Protein AF-A0A9D8HQB8-F1 (afdb_monomer)

Structure (mmCIF, N/CA/C/O backbone):
data_AF-A0A9D8HQB8-F1
#
_entry.id   AF-A0A9D8HQB8-F1
#
loop_
_atom_site.group_PDB
_atom_site.id
_atom_site.type_symbol
_atom_site.label_atom_id
_atom_site.label_alt_id
_atom_site.label_comp_id
_atom_site.label_asym_id
_atom_site.label_entity_id
_atom_site.label_seq_id
_atom_site.pdbx_PDB_ins_code
_atom_site.Cartn_x
_atom_site.Cartn_y
_atom_site.Cartn_z
_atom_site.occupancy
_atom_site.B_iso_or_equiv
_atom_site.auth_seq_id
_atom_site.auth_comp_id
_atom_site.auth_asym_id
_atom_site.auth_atom_id
_atom_site.pdbx_PDB_model_num
ATOM 1 N N . MET A 1 1 ? -3.249 20.826 -3.221 1.00 64.44 1 MET A N 1
ATOM 2 C CA . MET A 1 1 ? -4.492 20.523 -3.946 1.00 64.44 1 MET A CA 1
ATOM 3 C C . MET A 1 1 ? -5.521 20.264 -2.875 1.00 64.44 1 MET A C 1
ATOM 5 O O . MET A 1 1 ? -5.306 19.362 -2.072 1.00 64.44 1 MET A O 1
ATOM 9 N N . ASP A 1 2 ? -6.532 21.117 -2.791 1.00 84.44 2 ASP A N 1
ATOM 10 C CA . ASP A 1 2 ? -7.655 20.879 -1.892 1.00 84.44 2 ASP A CA 1
ATOM 11 C C . ASP A 1 2 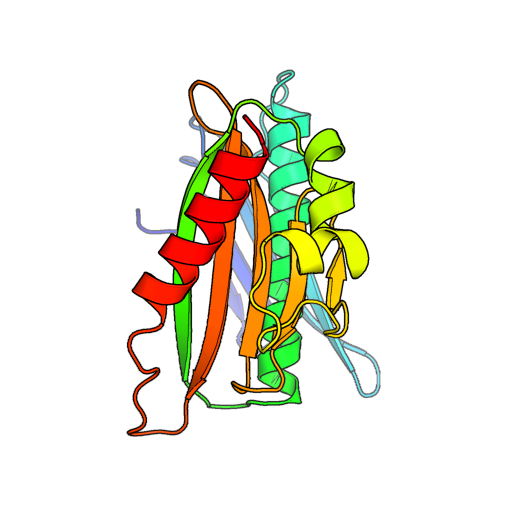? -8.530 19.819 -2.557 1.00 84.44 2 ASP A C 1
ATOM 13 O O . ASP A 1 2 ? -8.930 19.990 -3.703 1.00 84.44 2 ASP A O 1
ATOM 17 N N . ILE A 1 3 ? -8.750 18.693 -1.882 1.00 89.25 3 ILE A N 1
ATOM 18 C CA . ILE A 1 3 ? -9.558 17.583 -2.398 1.00 89.25 3 ILE A CA 1
ATOM 19 C C . ILE A 1 3 ? -10.994 17.815 -1.907 1.00 89.25 3 ILE A C 1
ATOM 21 O O . ILE A 1 3 ? -11.223 17.692 -0.698 1.00 89.25 3 ILE A O 1
ATOM 25 N N . PRO A 1 4 ? -11.963 18.174 -2.773 1.00 95.06 4 PRO A N 1
ATOM 26 C CA . PRO A 1 4 ? -13.313 18.494 -2.329 1.00 95.06 4 PRO A CA 1
ATOM 27 C C . PRO A 1 4 ? -14.012 17.259 -1.758 1.00 95.06 4 PRO A C 1
ATOM 29 O O . PRO A 1 4 ? -14.081 16.209 -2.399 1.00 95.06 4 PRO A O 1
ATOM 32 N N . VAL A 1 5 ? -14.557 17.395 -0.550 1.00 97.00 5 VAL A N 1
ATOM 33 C CA . VAL A 1 5 ? -15.455 16.400 0.046 1.00 97.00 5 VAL A CA 1
ATOM 34 C C . VAL A 1 5 ? -16.867 16.716 -0.426 1.00 97.00 5 VAL A C 1
ATOM 36 O O . VAL A 1 5 ? -17.402 17.774 -0.097 1.00 97.00 5 VAL A O 1
ATOM 39 N N . VAL A 1 6 ? -17.460 15.811 -1.202 1.00 97.62 6 VAL A N 1
ATOM 40 C CA . VAL A 1 6 ? -18.816 15.983 -1.751 1.00 97.62 6 VAL A CA 1
ATOM 41 C C . VAL A 1 6 ? -19.877 15.297 -0.896 1.00 97.62 6 VAL A C 1
ATOM 43 O O . VAL A 1 6 ? -21.029 15.722 -0.892 1.00 97.62 6 VAL A O 1
ATOM 46 N N . GLU A 1 7 ? -19.486 14.282 -0.122 1.00 97.81 7 GLU A N 1
ATOM 47 C CA . GLU A 1 7 ? -20.357 13.593 0.827 1.00 97.81 7 GLU A CA 1
ATOM 48 C C . GLU A 1 7 ? -19.549 13.103 2.034 1.00 97.81 7 GLU A C 1
ATOM 50 O O . GLU A 1 7 ? -18.438 12.589 1.892 1.00 97.81 7 GLU A O 1
ATOM 55 N N . SER A 1 8 ? -20.101 13.265 3.237 1.00 97.94 8 SER A N 1
ATOM 56 C CA . SER A 1 8 ? -19.497 12.760 4.469 1.00 97.94 8 SER A CA 1
ATOM 57 C C . SER A 1 8 ? -20.574 12.458 5.505 1.00 97.94 8 SER A C 1
ATOM 59 O O . SER A 1 8 ? -21.230 13.365 6.021 1.00 97.94 8 SER A O 1
ATOM 61 N N . GLU A 1 9 ? -20.731 11.177 5.826 1.00 98.06 9 GLU A N 1
ATOM 62 C CA . GLU A 1 9 ? -21.533 10.691 6.943 1.00 98.06 9 GLU A CA 1
ATOM 63 C C . GLU A 1 9 ? -20.629 9.861 7.876 1.00 98.06 9 GLU A C 1
ATOM 65 O O . GLU A 1 9 ? -20.201 8.758 7.508 1.00 98.06 9 GLU A O 1
ATOM 70 N N . PRO A 1 10 ? -20.311 10.360 9.088 1.00 96.50 10 PRO A N 1
ATOM 71 C CA . PRO A 1 10 ? -19.416 9.676 10.015 1.00 96.50 10 PRO A CA 1
ATOM 72 C C . PRO A 1 10 ? -19.815 8.220 10.281 1.00 96.50 10 PRO A C 1
ATOM 74 O O . PRO A 1 10 ? -20.954 7.921 10.634 1.00 96.50 10 PRO A O 1
ATOM 77 N N . GLY A 1 11 ? -18.850 7.311 10.134 1.00 94.56 11 GLY A N 1
ATOM 78 C CA . GLY A 1 11 ? -19.050 5.875 10.348 1.00 94.56 11 GLY A CA 1
ATOM 79 C C . GLY A 1 11 ? -19.803 5.147 9.231 1.00 94.56 11 GLY A C 1
ATOM 80 O O . GLY A 1 11 ? -20.069 3.960 9.396 1.00 94.56 11 GLY A O 1
ATOM 81 N N . LYS A 1 12 ? -20.134 5.823 8.121 1.00 97.62 12 LYS A N 1
ATOM 82 C CA . LYS A 1 12 ? -20.887 5.239 7.002 1.00 97.62 12 LYS A CA 1
ATOM 83 C C . LYS A 1 12 ? -20.310 5.559 5.633 1.00 97.62 12 LYS A C 1
ATOM 85 O O . LYS A 1 12 ? -20.072 4.637 4.862 1.00 97.62 12 LYS A O 1
ATOM 90 N N . THR A 1 13 ? -20.088 6.828 5.304 1.00 98.25 13 THR A N 1
ATOM 91 C CA . THR A 1 13 ? -19.733 7.220 3.934 1.00 98.25 13 THR A CA 1
ATOM 92 C C . THR A 1 13 ? -18.774 8.400 3.919 1.00 98.25 13 THR A C 1
ATOM 94 O O . THR A 1 13 ? -18.901 9.332 4.708 1.00 98.25 13 THR A O 1
ATOM 97 N N . PHE A 1 14 ? -17.803 8.360 3.012 1.00 98.06 14 PHE A N 1
ATOM 98 C CA . PHE A 1 14 ? -16.905 9.470 2.721 1.00 98.06 14 PHE A CA 1
ATOM 99 C C . PHE A 1 14 ? -16.605 9.483 1.225 1.00 98.06 14 PHE A C 1
ATOM 101 O O . PHE A 1 14 ? -16.088 8.498 0.698 1.00 98.06 14 PHE A O 1
ATOM 108 N N . VAL A 1 15 ? -16.935 10.576 0.541 1.00 98.25 15 VAL A N 1
ATOM 109 C CA . VAL A 1 15 ? -16.740 10.713 -0.905 1.00 98.25 15 VAL A CA 1
ATOM 110 C C . VAL A 1 15 ? -16.005 12.005 -1.214 1.00 98.25 15 VAL A C 1
ATOM 112 O O . VAL A 1 15 ? -16.411 13.092 -0.790 1.00 98.25 15 VAL A O 1
ATOM 115 N N . THR A 1 16 ? -14.950 11.883 -2.010 1.00 97.38 16 THR A N 1
ATOM 116 C CA . THR A 1 16 ? -14.291 13.009 -2.665 1.00 97.38 16 THR A CA 1
ATOM 117 C C . THR A 1 16 ? -14.485 12.921 -4.168 1.00 97.38 16 THR A C 1
ATOM 119 O O . THR A 1 16 ? -14.504 11.828 -4.736 1.00 97.38 16 THR A O 1
ATOM 122 N N . ALA A 1 17 ? -14.661 14.069 -4.815 1.00 96.81 17 ALA A N 1
ATOM 123 C CA . ALA A 1 17 ? -14.810 14.148 -6.262 1.00 96.81 17 ALA A CA 1
ATOM 124 C C . ALA A 1 17 ? -14.424 15.539 -6.773 1.00 96.81 17 ALA A C 1
ATOM 126 O O . ALA A 1 17 ? -14.492 16.522 -6.032 1.00 96.81 17 ALA A O 1
ATOM 127 N N . GLY A 1 18 ? -14.048 15.619 -8.045 1.00 95.06 18 GLY A N 1
ATOM 128 C CA . GLY A 1 18 ? -13.707 16.874 -8.709 1.00 95.06 18 GLY A CA 1
ATOM 129 C C . GLY A 1 18 ? -13.478 16.689 -10.205 1.00 95.06 18 GLY A C 1
ATOM 130 O O . GLY A 1 18 ? -13.337 15.562 -10.679 1.00 95.06 18 GLY A O 1
ATOM 131 N N . ASP A 1 19 ? -13.433 17.804 -10.932 1.00 94.31 19 ASP A N 1
ATOM 132 C CA . ASP A 1 19 ? -13.214 17.838 -12.387 1.00 94.31 19 ASP A CA 1
ATOM 133 C C . ASP A 1 19 ? -11.724 17.970 -12.767 1.00 94.31 19 ASP A C 1
ATOM 135 O O . ASP A 1 19 ? -11.372 17.945 -13.942 1.00 94.31 19 ASP A O 1
ATOM 139 N N . ASP A 1 20 ? -10.839 18.118 -11.779 1.00 89.88 20 ASP A N 1
ATOM 140 C CA . ASP A 1 20 ? -9.410 18.420 -11.918 1.00 89.88 20 ASP A CA 1
ATOM 141 C C . ASP A 1 20 ? -8.502 17.257 -11.480 1.00 89.88 20 ASP A C 1
ATOM 143 O O . ASP A 1 20 ? -7.424 17.457 -10.913 1.00 89.88 20 ASP A O 1
ATOM 147 N N . GLY A 1 21 ? -8.935 16.022 -11.733 1.00 85.00 21 GLY A N 1
ATOM 148 C CA . GLY A 1 21 ? -8.152 14.829 -11.427 1.00 85.00 21 GLY A CA 1
ATOM 149 C C . GLY A 1 21 ? -6.897 14.681 -12.298 1.00 85.00 21 GLY A C 1
ATOM 150 O O . GLY A 1 21 ? -6.577 15.541 -13.128 1.00 85.00 21 GLY A O 1
ATOM 151 N N . PRO A 1 22 ? -6.149 13.576 -12.121 1.00 78.94 22 PRO A N 1
ATOM 152 C CA . PRO A 1 22 ? -4.980 13.272 -12.941 1.00 78.94 22 PRO A CA 1
ATOM 153 C C . PRO A 1 22 ? -5.292 13.399 -14.438 1.00 78.94 22 PRO A C 1
ATOM 155 O O . PRO A 1 22 ? -6.345 12.965 -14.900 1.00 78.94 22 PRO A O 1
ATOM 158 N N . ASP A 1 23 ? -4.387 14.039 -15.180 1.00 82.94 23 ASP A N 1
ATOM 159 C CA . ASP A 1 23 ? -4.536 14.325 -16.614 1.00 82.94 23 ASP A CA 1
ATOM 160 C C . ASP A 1 23 ? -5.774 15.175 -16.989 1.00 82.94 23 ASP A C 1
ATOM 162 O O . ASP A 1 23 ? -6.177 15.215 -18.151 1.00 82.94 23 ASP A O 1
ATOM 166 N N . GLY A 1 24 ? -6.359 15.896 -16.022 1.00 86.75 24 GLY A N 1
ATOM 167 C CA . GLY A 1 24 ? -7.536 16.749 -16.225 1.00 86.75 24 GLY A CA 1
ATOM 168 C C . GLY A 1 24 ? -8.852 15.975 -16.330 1.00 86.75 24 GLY A C 1
ATOM 169 O O . GLY A 1 24 ? -9.830 16.504 -16.855 1.00 86.75 24 GLY A O 1
ATOM 170 N N . MET A 1 25 ? -8.872 14.718 -15.879 1.00 88.94 25 MET A N 1
ATOM 171 C CA . MET A 1 25 ? -10.065 13.875 -15.886 1.00 88.94 25 MET A CA 1
ATOM 172 C C . MET A 1 25 ? -10.886 14.066 -14.605 1.00 88.94 25 MET A C 1
ATOM 174 O O . MET A 1 25 ? -10.305 14.147 -13.520 1.00 88.94 25 MET A O 1
ATOM 178 N N . PRO A 1 26 ? -12.228 14.039 -14.678 1.00 92.50 26 PRO A N 1
ATOM 179 C CA . PRO A 1 26 ? -13.049 13.962 -13.481 1.00 92.50 26 PRO A CA 1
ATOM 180 C C . PRO A 1 26 ? -12.732 12.704 -12.670 1.00 92.50 26 PRO A C 1
ATOM 182 O O . PRO A 1 26 ? -12.579 11.613 -13.228 1.00 92.50 26 PRO A O 1
ATOM 185 N N . TYR A 1 27 ? -12.667 12.840 -11.350 1.00 94.56 27 TYR A N 1
ATOM 186 C CA . TYR A 1 27 ? -12.387 11.739 -10.432 1.00 94.56 27 TYR A CA 1
ATOM 187 C C . TYR A 1 27 ? -13.454 11.629 -9.345 1.00 94.56 27 TYR A C 1
ATOM 189 O O . TYR A 1 27 ? -14.127 12.599 -8.996 1.00 94.56 27 TYR A O 1
ATOM 197 N N . LEU A 1 28 ? -13.575 10.424 -8.792 1.00 96.50 28 LEU A N 1
ATOM 198 C CA . LEU A 1 28 ? -14.376 10.120 -7.617 1.00 96.50 28 LEU A CA 1
ATOM 199 C C . LEU A 1 28 ? -13.668 9.031 -6.812 1.00 96.50 28 LEU A C 1
ATOM 201 O O . LEU A 1 28 ? -13.311 7.983 -7.349 1.00 96.50 28 LEU A O 1
ATOM 205 N N . MET A 1 29 ? -13.510 9.263 -5.514 1.00 97.19 29 MET A N 1
ATOM 206 C CA . MET A 1 29 ? -13.108 8.251 -4.544 1.00 97.19 29 MET A CA 1
ATOM 207 C C . MET A 1 29 ? -14.190 8.167 -3.473 1.00 97.19 29 MET A C 1
ATOM 209 O O . MET A 1 29 ? -14.435 9.127 -2.749 1.00 97.19 29 MET A O 1
ATOM 213 N N . GLY A 1 30 ? -14.839 7.012 -3.377 1.00 97.94 30 GLY A N 1
ATOM 214 C CA . GLY A 1 30 ? -15.898 6.749 -2.412 1.00 97.94 30 GLY A CA 1
ATOM 215 C C . GLY A 1 30 ? -15.497 5.645 -1.448 1.00 97.94 30 GLY A C 1
ATOM 216 O O . GLY A 1 30 ? -15.019 4.592 -1.861 1.00 97.94 30 GLY A O 1
ATOM 217 N N . ILE A 1 31 ? -15.726 5.871 -0.163 1.00 98.06 31 ILE A N 1
ATOM 218 C CA . ILE A 1 31 ? -15.603 4.882 0.899 1.00 98.06 31 ILE A CA 1
ATOM 219 C C . ILE A 1 31 ? -16.988 4.688 1.500 1.00 98.06 31 ILE A C 1
ATOM 221 O O . ILE A 1 31 ? -17.632 5.656 1.900 1.00 98.06 31 ILE A O 1
ATOM 225 N N . THR A 1 32 ? -17.425 3.438 1.603 1.00 98.25 32 THR A N 1
ATOM 226 C CA . THR A 1 32 ? -18.603 3.055 2.389 1.00 98.25 32 THR A CA 1
ATOM 227 C C . THR A 1 32 ? -18.194 2.076 3.477 1.00 98.25 32 THR A C 1
ATOM 229 O O . THR A 1 32 ? -17.299 1.256 3.273 1.00 98.25 32 THR A O 1
ATOM 232 N N . ILE A 1 33 ? -18.811 2.198 4.645 1.00 98.00 33 ILE A N 1
ATOM 233 C CA . ILE A 1 33 ? -18.551 1.395 5.833 1.00 98.00 33 ILE A CA 1
ATOM 234 C C . ILE A 1 33 ? -19.892 0.854 6.309 1.00 98.00 33 ILE A C 1
ATOM 236 O O . ILE A 1 33 ? -20.824 1.614 6.572 1.00 98.00 33 ILE A O 1
ATOM 240 N N . GLU A 1 34 ? -19.983 -0.461 6.434 1.00 97.94 34 GLU A N 1
ATOM 241 C CA . GLU A 1 34 ? -21.177 -1.147 6.911 1.00 97.94 34 GLU A CA 1
ATOM 242 C C . GLU A 1 34 ? -20.823 -2.194 7.968 1.00 97.94 34 GLU A C 1
ATOM 244 O O . GLU A 1 34 ? -19.682 -2.655 8.079 1.00 97.94 34 GLU A O 1
ATOM 249 N N . LYS A 1 35 ? -21.817 -2.550 8.782 1.00 97.62 35 LYS A N 1
ATOM 250 C CA . LYS A 1 35 ? -21.732 -3.697 9.684 1.00 97.62 35 LYS A CA 1
ATOM 251 C C . LYS A 1 35 ? -22.308 -4.909 8.973 1.00 97.62 35 LYS A C 1
ATOM 253 O O . LYS A 1 35 ? -23.447 -4.852 8.519 1.00 97.62 35 LYS A O 1
ATOM 258 N N . ASP A 1 36 ? -21.540 -5.989 8.934 1.00 96.75 36 ASP A N 1
ATOM 259 C CA . ASP A 1 36 ? -21.993 -7.289 8.444 1.00 96.75 36 ASP A CA 1
ATOM 260 C C . ASP A 1 36 ? -21.741 -8.328 9.540 1.00 96.75 36 ASP A C 1
ATOM 262 O O . ASP A 1 36 ? -20.613 -8.749 9.795 1.00 96.75 36 ASP A O 1
ATOM 266 N N . GLY A 1 37 ? -22.793 -8.649 10.295 1.00 95.06 37 GLY A N 1
ATOM 267 C CA . GLY A 1 37 ? -22.684 -9.481 11.491 1.00 95.06 37 GLY A CA 1
ATOM 268 C C . GLY A 1 37 ? -21.741 -8.883 12.545 1.00 95.06 37 GLY A C 1
ATOM 269 O O . GLY A 1 37 ? -21.999 -7.805 13.085 1.00 95.06 37 GLY A O 1
ATOM 270 N N . GLY A 1 38 ? -20.678 -9.623 12.872 1.00 95.25 38 GLY A N 1
ATOM 271 C CA . GLY A 1 38 ? -19.630 -9.192 13.806 1.00 95.25 38 GLY A CA 1
ATOM 272 C C . GLY A 1 38 ? -18.539 -8.328 13.167 1.00 95.25 38 GLY A C 1
ATOM 273 O O . GLY A 1 38 ? -17.753 -7.716 13.891 1.00 95.25 38 GLY A O 1
ATOM 274 N N . ASP A 1 39 ? -18.517 -8.242 11.837 1.00 95.31 39 ASP A N 1
ATOM 275 C CA . ASP A 1 39 ? -17.443 -7.619 11.078 1.00 95.31 39 ASP A CA 1
ATOM 276 C C . ASP A 1 39 ? -17.795 -6.190 10.646 1.00 95.31 39 ASP A C 1
ATOM 278 O O . ASP A 1 39 ? -18.949 -5.744 10.642 1.00 95.31 39 ASP A O 1
ATOM 282 N N . THR A 1 40 ? -16.755 -5.432 10.298 1.00 96.19 40 THR A N 1
ATOM 283 C CA . THR A 1 40 ? -16.891 -4.122 9.653 1.00 96.19 40 THR A CA 1
ATOM 284 C C . THR A 1 40 ? -16.389 -4.246 8.228 1.00 96.19 40 THR A C 1
ATOM 286 O O . THR A 1 40 ? -15.214 -4.532 8.011 1.00 96.19 40 THR A O 1
ATOM 289 N N . VAL A 1 41 ? -17.273 -4.020 7.262 1.00 96.44 41 VAL A N 1
ATOM 290 C CA . VAL A 1 41 ? -16.938 -4.083 5.842 1.00 96.44 41 VAL A CA 1
ATOM 291 C C . VAL A 1 41 ? -16.721 -2.665 5.347 1.00 96.44 41 VAL A C 1
ATOM 293 O O . VAL A 1 41 ? -17.604 -1.818 5.453 1.00 96.44 41 VAL A O 1
ATOM 296 N N . MET A 1 42 ? -15.539 -2.408 4.795 1.00 96.56 42 MET A N 1
ATOM 297 C CA . MET A 1 42 ? -15.229 -1.160 4.110 1.00 96.56 42 MET A CA 1
ATOM 298 C C . MET A 1 42 ? -15.112 -1.427 2.613 1.00 96.56 42 MET A C 1
ATOM 300 O O . MET A 1 42 ? -14.309 -2.258 2.188 1.00 96.56 42 MET A O 1
ATOM 304 N N . ARG A 1 43 ? -15.898 -0.717 1.806 1.00 97.06 43 ARG A N 1
ATOM 305 C CA . ARG A 1 43 ? -15.844 -0.798 0.343 1.00 97.06 43 ARG A CA 1
ATOM 306 C C . ARG A 1 43 ? -15.292 0.500 -0.202 1.00 97.06 43 ARG A C 1
ATOM 308 O O . ARG A 1 43 ? -15.748 1.577 0.180 1.00 97.06 43 ARG A O 1
ATOM 315 N N . LEU A 1 44 ? -14.336 0.376 -1.111 1.00 97.44 44 LEU A N 1
ATOM 316 C CA . LEU A 1 44 ? -13.716 1.502 -1.782 1.00 97.44 44 LEU A CA 1
ATOM 317 C C . LEU A 1 44 ? -14.053 1.471 -3.269 1.00 97.44 44 LEU A C 1
ATOM 319 O O . LEU A 1 44 ? -13.895 0.448 -3.932 1.00 97.44 44 LEU A O 1
ATOM 323 N N . VAL A 1 45 ? -14.488 2.613 -3.782 1.00 97.06 45 VAL A N 1
ATOM 324 C CA . VAL A 1 45 ? -14.676 2.889 -5.203 1.00 97.06 45 VAL A CA 1
ATOM 325 C C . VAL A 1 45 ? -13.676 3.967 -5.588 1.00 97.06 45 VAL A C 1
ATOM 327 O O . VAL A 1 45 ? -13.552 4.968 -4.889 1.00 97.06 45 VAL A O 1
ATOM 330 N N . ASN A 1 46 ? -12.968 3.768 -6.695 1.00 95.56 46 ASN A N 1
ATOM 331 C CA . ASN A 1 46 ? -12.091 4.779 -7.272 1.00 95.56 46 ASN A CA 1
ATOM 332 C C . ASN A 1 46 ? -12.341 4.868 -8.780 1.0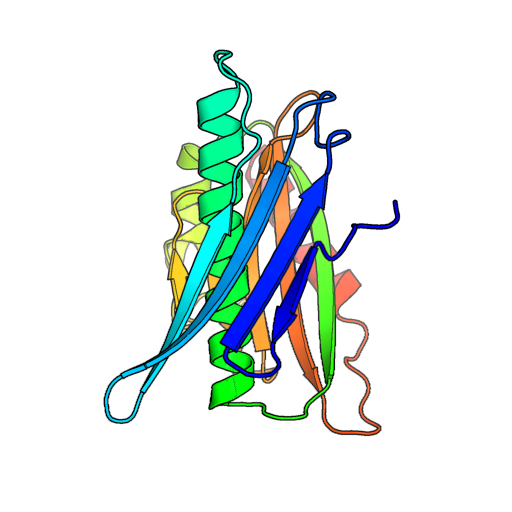0 95.56 46 ASN A C 1
ATOM 334 O O . ASN A 1 46 ? -12.430 3.833 -9.446 1.00 95.56 46 ASN A O 1
ATOM 338 N N . SER A 1 47 ? -12.461 6.080 -9.309 1.00 94.06 47 SER A N 1
ATOM 339 C CA . SER A 1 47 ? -12.680 6.364 -10.729 1.00 94.06 47 SER A CA 1
ATOM 340 C C . SER A 1 47 ? -11.673 7.396 -11.252 1.00 94.06 47 SER A C 1
ATOM 342 O O . SER A 1 47 ? -10.742 7.780 -10.550 1.00 94.06 47 SER A O 1
ATOM 344 N N . GLY A 1 48 ? -11.853 7.845 -12.499 1.00 90.81 48 GLY A N 1
ATOM 345 C CA . GLY A 1 48 ? -10.974 8.841 -13.122 1.00 90.81 48 GLY A CA 1
ATOM 346 C C . GLY A 1 48 ? -9.774 8.230 -13.841 1.00 90.81 48 GLY A C 1
ATOM 347 O O . GLY A 1 48 ? -8.707 8.830 -13.894 1.00 90.81 48 GLY A O 1
ATOM 348 N N . PHE A 1 49 ? -9.935 7.022 -14.387 1.00 90.69 49 PHE A N 1
ATOM 349 C CA . PHE A 1 49 ? -8.928 6.421 -15.258 1.00 90.69 49 PHE A CA 1
ATOM 350 C C . PHE A 1 49 ? -9.130 6.894 -16.704 1.00 90.69 49 PHE A C 1
ATOM 352 O O . PHE A 1 49 ? -10.278 6.943 -17.156 1.00 90.69 49 PHE A O 1
ATOM 359 N N . PRO A 1 50 ? -8.053 7.216 -17.444 1.00 87.81 50 PRO A N 1
ATOM 360 C CA . PRO A 1 50 ? -8.161 7.532 -18.864 1.00 87.81 50 PRO A CA 1
ATOM 361 C C . PRO A 1 50 ? -8.637 6.302 -19.652 1.00 87.81 50 PRO A C 1
ATOM 363 O O . PRO A 1 50 ? -8.477 5.173 -19.203 1.00 87.81 50 PRO A O 1
ATOM 366 N N . GLU A 1 51 ? -9.182 6.507 -20.851 1.00 88.56 51 GLU A N 1
ATOM 367 C CA . GLU A 1 51 ? -9.551 5.423 -21.786 1.00 88.56 51 GLU A CA 1
ATOM 368 C C . GLU A 1 51 ? -8.401 5.044 -22.743 1.00 88.56 51 GLU A C 1
ATOM 370 O O . GLU A 1 51 ? -8.593 4.339 -23.733 1.00 88.56 51 GLU A O 1
ATOM 375 N N . ASP A 1 52 ? -7.191 5.541 -22.479 1.00 88.94 52 ASP A N 1
ATOM 376 C CA . ASP A 1 52 ? -6.013 5.297 -23.308 1.00 88.94 52 ASP A CA 1
ATOM 377 C C . ASP A 1 52 ? -5.268 4.004 -22.895 1.00 88.94 52 ASP A C 1
ATOM 379 O O . ASP A 1 52 ? -5.558 3.413 -21.854 1.00 88.94 52 ASP A O 1
ATOM 383 N N . PRO A 1 53 ? -4.266 3.537 -23.665 1.00 85.50 53 PRO A N 1
ATOM 384 C CA . PRO A 1 53 ? -3.512 2.332 -23.310 1.00 85.50 53 PRO A CA 1
ATOM 385 C C . PRO A 1 53 ? -2.749 2.396 -21.972 1.00 85.50 53 PRO A C 1
ATOM 387 O O . PRO A 1 53 ? -2.275 1.367 -21.495 1.00 85.50 53 PRO A O 1
ATOM 390 N N . LYS A 1 54 ? -2.589 3.576 -21.354 1.00 81.56 54 LYS A N 1
ATOM 391 C CA . LYS A 1 54 ? -1.978 3.714 -20.021 1.00 81.56 54 LYS A CA 1
ATOM 392 C C . LYS A 1 54 ? -2.970 3.387 -18.905 1.00 81.56 54 LYS A C 1
ATOM 394 O O . LYS A 1 54 ? -2.528 3.158 -17.774 1.00 81.56 54 LYS A O 1
ATOM 399 N N . ARG A 1 55 ? -4.271 3.312 -19.217 1.00 87.94 55 ARG A N 1
ATOM 400 C CA . ARG A 1 55 ? -5.353 2.914 -18.306 1.00 87.94 55 ARG A CA 1
ATOM 401 C C . ARG A 1 55 ? -4.993 1.686 -17.487 1.00 87.94 55 ARG A C 1
ATOM 403 O O . ARG A 1 55 ? -5.097 1.730 -16.268 1.00 87.94 55 ARG A O 1
ATOM 410 N N . ASP A 1 56 ? -4.537 0.619 -18.136 1.00 89.00 56 ASP A N 1
ATOM 411 C CA . ASP A 1 56 ? -4.306 -0.670 -17.476 1.00 89.00 56 ASP A CA 1
ATOM 412 C C . ASP A 1 56 ? -3.191 -0.594 -16.429 1.00 89.00 56 ASP A C 1
ATOM 414 O O . ASP A 1 56 ? -3.304 -1.168 -15.342 1.00 89.00 56 ASP A O 1
ATOM 418 N N . ALA A 1 57 ? -2.126 0.155 -16.727 1.00 85.38 57 ALA A N 1
ATOM 419 C CA . ALA A 1 57 ? -1.024 0.372 -15.797 1.00 85.38 57 ALA A CA 1
ATOM 420 C C . ALA A 1 57 ? -1.463 1.230 -14.602 1.00 85.38 57 ALA A C 1
ATOM 422 O O . ALA A 1 57 ? -1.153 0.886 -13.459 1.00 85.38 57 ALA A O 1
ATOM 423 N N . GLY A 1 58 ? -2.215 2.308 -14.857 1.00 87.88 58 GLY A N 1
ATOM 424 C CA . GLY A 1 58 ? -2.783 3.161 -13.811 1.00 87.88 58 GLY A CA 1
ATOM 425 C C . GLY A 1 58 ? -3.753 2.392 -12.914 1.00 87.88 58 GLY A C 1
ATOM 426 O O . GLY A 1 58 ? -3.587 2.372 -11.698 1.00 87.88 58 GLY A O 1
ATOM 427 N N . PHE A 1 59 ? -4.701 1.673 -13.516 1.00 91.19 59 PHE A N 1
ATOM 428 C CA . PHE A 1 59 ? -5.678 0.840 -12.822 1.00 91.19 59 PHE A CA 1
ATOM 429 C C . PHE A 1 59 ? -5.008 -0.226 -11.953 1.00 91.19 59 PHE A C 1
ATOM 431 O O . PHE A 1 59 ? -5.304 -0.323 -10.764 1.00 91.19 59 PHE A O 1
ATOM 438 N N . SER A 1 60 ? -4.054 -0.979 -12.509 1.00 90.62 60 SER A N 1
ATOM 439 C CA . SER A 1 60 ? -3.336 -2.021 -11.763 1.00 90.62 60 SER A CA 1
ATOM 440 C C . SER A 1 60 ? -2.545 -1.438 -10.588 1.00 90.62 60 SER A C 1
ATOM 442 O O . SER A 1 60 ? -2.570 -1.994 -9.490 1.00 90.62 60 SER A O 1
ATOM 444 N N . GLY A 1 61 ? -1.887 -0.290 -10.789 1.00 90.19 61 GLY A N 1
ATOM 445 C CA . GLY A 1 61 ? -1.190 0.427 -9.721 1.00 90.19 61 GLY A CA 1
ATOM 446 C C . GLY A 1 61 ? -2.141 0.893 -8.617 1.00 90.19 61 GLY A C 1
ATOM 447 O O . GLY A 1 61 ? -1.848 0.726 -7.436 1.00 90.19 61 GLY A O 1
ATOM 448 N N . THR A 1 62 ? -3.313 1.408 -8.985 1.00 92.62 62 THR A N 1
ATOM 449 C CA . THR A 1 62 ? -4.345 1.830 -8.035 1.00 92.62 62 THR A CA 1
ATOM 450 C C . THR A 1 62 ? -4.934 0.663 -7.246 1.00 92.62 62 THR A C 1
ATOM 452 O O . THR A 1 62 ? -5.071 0.772 -6.029 1.00 92.62 62 THR A O 1
ATOM 455 N N . VAL A 1 63 ? -5.248 -0.460 -7.898 1.00 93.88 63 VAL A N 1
ATOM 456 C CA . VAL A 1 63 ? -5.728 -1.675 -7.217 1.00 93.88 63 VAL A CA 1
ATOM 457 C C . VAL A 1 63 ? -4.679 -2.181 -6.224 1.00 93.88 63 VAL A C 1
ATOM 459 O O . VAL A 1 63 ? -5.009 -2.455 -5.071 1.00 93.88 63 VAL A O 1
ATOM 462 N N . SER A 1 64 ? -3.411 -2.240 -6.643 1.00 93.44 64 SER A N 1
ATOM 463 C CA . SER A 1 64 ? -2.289 -2.634 -5.784 1.00 93.44 64 SER A CA 1
ATOM 464 C C . SER A 1 64 ? -2.144 -1.720 -4.565 1.00 93.44 64 SER A C 1
ATOM 466 O O . SER A 1 64 ? -2.135 -2.200 -3.429 1.00 93.44 64 SER A O 1
ATOM 468 N N . GLY A 1 65 ? -2.097 -0.404 -4.790 1.00 93.44 65 GLY A N 1
ATOM 469 C CA . GLY A 1 65 ? -1.939 0.582 -3.725 1.00 93.44 65 GLY A CA 1
ATOM 470 C C . GLY A 1 65 ? -3.083 0.545 -2.711 1.00 93.44 65 GLY A C 1
ATOM 471 O O . GLY A 1 65 ? -2.832 0.581 -1.504 1.00 93.44 65 GLY A O 1
ATOM 472 N N . TRP A 1 66 ? -4.331 0.400 -3.172 1.00 96.00 66 TRP A N 1
ATOM 473 C CA . TRP A 1 66 ? -5.482 0.297 -2.274 1.00 96.00 66 TRP A CA 1
ATOM 474 C C . TRP A 1 66 ? -5.491 -0.992 -1.464 1.00 96.00 66 TRP A C 1
ATOM 476 O O . TRP A 1 66 ? -5.760 -0.929 -0.266 1.00 96.00 66 TRP A O 1
ATOM 486 N N . ALA A 1 67 ? -5.148 -2.134 -2.066 1.00 95.62 67 ALA A N 1
ATOM 487 C CA . ALA A 1 67 ? -5.039 -3.388 -1.326 1.00 95.62 67 ALA A CA 1
ATOM 488 C C . ALA A 1 67 ? -4.062 -3.244 -0.144 1.00 95.62 67 ALA A C 1
ATOM 490 O O . ALA A 1 67 ? -4.410 -3.539 0.996 1.00 95.62 67 ALA A O 1
ATOM 491 N N . HIS A 1 68 ? -2.878 -2.672 -0.382 1.00 95.31 68 HIS A N 1
ATOM 492 C CA . HIS A 1 68 ? -1.873 -2.453 0.665 1.00 95.31 68 HIS A CA 1
ATOM 493 C C . HIS A 1 68 ? -2.299 -1.433 1.715 1.00 95.31 68 HIS A C 1
ATOM 495 O O . HIS A 1 68 ? -2.061 -1.645 2.908 1.00 95.31 68 HIS A O 1
ATOM 501 N N . ALA A 1 69 ? -2.916 -0.326 1.296 1.00 94.75 69 ALA A N 1
ATOM 502 C CA . ALA A 1 69 ? -3.401 0.701 2.210 1.00 94.75 69 ALA A CA 1
ATOM 503 C C . ALA A 1 69 ? -4.475 0.143 3.155 1.00 94.75 69 ALA A C 1
ATOM 505 O O . ALA A 1 69 ? -4.383 0.340 4.368 1.00 94.75 69 ALA A O 1
ATOM 506 N N . LEU A 1 70 ? -5.439 -0.609 2.614 1.00 95.88 70 LEU A N 1
ATOM 507 C CA . LEU A 1 70 ? -6.511 -1.234 3.386 1.00 95.88 70 LEU A CA 1
ATOM 508 C C . LEU A 1 70 ? -5.975 -2.333 4.309 1.00 95.88 70 LEU A C 1
ATOM 510 O O . LEU A 1 70 ? -6.335 -2.342 5.483 1.00 95.88 70 LEU A O 1
ATOM 514 N N . THR A 1 71 ? -5.053 -3.189 3.851 1.00 96.44 71 THR A N 1
ATOM 515 C CA . THR A 1 71 ? -4.419 -4.187 4.732 1.00 96.44 71 THR A CA 1
ATOM 516 C C . THR A 1 71 ? -3.607 -3.527 5.848 1.00 96.44 71 THR A C 1
ATOM 518 O O . THR A 1 71 ? -3.681 -3.950 6.997 1.00 96.44 71 THR A O 1
ATOM 521 N N . THR A 1 72 ? -2.861 -2.456 5.559 1.00 95.56 72 THR A N 1
ATOM 522 C CA . THR A 1 72 ? -2.102 -1.725 6.592 1.00 95.56 72 THR A CA 1
ATOM 523 C C . THR A 1 72 ? -3.037 -1.094 7.627 1.00 95.56 72 THR A C 1
ATOM 525 O O . THR A 1 72 ? -2.745 -1.103 8.822 1.00 95.56 72 THR A O 1
ATOM 528 N N . MET A 1 73 ? -4.174 -0.557 7.181 1.00 95.31 73 MET A N 1
ATOM 529 C CA . MET A 1 73 ? -5.201 -0.014 8.068 1.00 95.31 73 MET A CA 1
ATOM 530 C C . MET A 1 73 ? -5.870 -1.106 8.908 1.00 95.31 73 MET A C 1
ATOM 532 O O . MET A 1 73 ? -6.083 -0.888 10.096 1.00 95.31 73 MET A O 1
ATOM 536 N N . GLN A 1 74 ? -6.149 -2.277 8.332 1.00 95.56 74 GLN A N 1
ATOM 537 C CA . GLN A 1 74 ? -6.670 -3.427 9.070 1.00 95.56 74 GLN A CA 1
ATOM 538 C C . GLN A 1 74 ? -5.708 -3.844 10.191 1.00 95.56 74 GLN A C 1
ATOM 540 O O . GLN A 1 74 ? -6.126 -3.943 11.341 1.00 95.56 74 GLN A O 1
ATOM 545 N N . VAL A 1 75 ? -4.410 -3.984 9.892 1.00 95.25 75 VAL A N 1
ATOM 546 C CA . VAL A 1 75 ? -3.381 -4.292 10.905 1.00 95.25 75 VAL A CA 1
ATOM 547 C C . VAL A 1 75 ? -3.381 -3.250 12.022 1.00 95.25 75 VAL A C 1
ATOM 549 O O . VAL A 1 75 ? -3.356 -3.606 13.198 1.00 95.25 75 VAL A O 1
ATOM 552 N N . TRP A 1 76 ? -3.451 -1.963 11.676 1.00 95.38 76 TRP A N 1
ATOM 553 C CA . TRP A 1 76 ? -3.523 -0.898 12.674 1.00 95.38 76 TRP A CA 1
ATOM 554 C C . TRP A 1 76 ? -4.769 -1.009 13.562 1.00 95.38 76 TRP A C 1
ATOM 556 O O . TRP A 1 76 ? -4.645 -0.944 14.782 1.00 95.38 76 TRP A O 1
ATOM 566 N N . LEU A 1 77 ? -5.950 -1.201 12.967 1.00 94.88 77 LEU A N 1
ATOM 567 C CA . LEU A 1 77 ? -7.220 -1.298 13.691 1.00 94.88 77 LEU A CA 1
ATOM 568 C C . LEU A 1 77 ? -7.264 -2.509 14.630 1.00 94.88 77 LEU A C 1
ATOM 570 O O . LEU A 1 77 ? -7.765 -2.396 15.746 1.00 94.88 77 LEU A O 1
ATOM 574 N N . GLU A 1 78 ? -6.746 -3.652 14.182 1.00 94.88 78 GLU A N 1
ATOM 575 C CA . GLU A 1 78 ? -6.816 -4.914 14.923 1.00 94.88 78 GLU A CA 1
ATOM 576 C C . GLU A 1 78 ? -5.730 -5.038 15.998 1.00 94.88 78 GLU A C 1
ATOM 578 O O . GLU A 1 78 ? -5.977 -5.620 17.053 1.00 94.88 78 GLU A O 1
ATOM 583 N N . GLN A 1 79 ? -4.527 -4.514 15.744 1.00 94.88 79 GLN A N 1
ATOM 584 C CA . GLN A 1 79 ? -3.346 -4.815 16.566 1.00 94.88 79 GLN A CA 1
ATOM 585 C C . GLN A 1 79 ? -2.785 -3.588 17.288 1.00 94.88 79 GLN A C 1
ATOM 587 O O . GLN A 1 79 ? -2.157 -3.720 18.340 1.00 94.88 79 GLN A O 1
ATOM 592 N N . HIS A 1 80 ? -3.001 -2.387 16.749 1.00 94.38 80 HIS A N 1
ATOM 593 C CA . HIS A 1 80 ? -2.353 -1.164 17.223 1.00 94.38 80 HIS A CA 1
ATOM 594 C C . HIS A 1 80 ? -3.310 0.037 17.318 1.00 94.38 80 HIS A C 1
ATOM 596 O O . HIS A 1 80 ? -2.927 1.149 16.928 1.00 94.38 80 HIS A O 1
ATOM 602 N N . PRO A 1 81 ? -4.542 -0.135 17.837 1.00 93.50 81 PRO A N 1
ATOM 603 C CA . PRO A 1 81 ? -5.524 0.938 17.841 1.00 93.50 81 PRO A CA 1
ATOM 604 C C . PRO A 1 81 ? -4.987 2.149 18.606 1.00 93.50 81 PRO A C 1
ATOM 606 O O . PRO A 1 81 ? -4.321 2.016 19.632 1.00 93.50 81 PRO A O 1
ATOM 609 N N . MET A 1 82 ? -5.287 3.347 18.099 1.00 91.81 82 MET A N 1
ATOM 610 C CA . MET A 1 82 ? -4.896 4.637 18.691 1.00 91.81 82 MET A CA 1
ATOM 611 C C . MET A 1 82 ? -3.390 4.948 18.703 1.00 91.81 82 MET A C 1
ATOM 613 O O . MET A 1 82 ? -3.008 6.036 19.134 1.00 91.81 82 MET A O 1
ATOM 617 N N . ARG A 1 83 ? -2.528 4.052 18.208 1.00 94.19 83 ARG A N 1
ATOM 618 C CA . ARG A 1 83 ? -1.098 4.344 18.045 1.00 94.19 83 ARG A CA 1
ATOM 619 C C . ARG A 1 83 ? -0.845 5.174 16.794 1.00 94.19 83 ARG A C 1
ATOM 621 O O . ARG A 1 83 ? -1.458 4.947 15.749 1.00 94.19 83 ARG A O 1
ATOM 628 N N . THR A 1 84 ? 0.102 6.102 16.882 1.00 93.44 84 THR A N 1
ATOM 629 C CA . THR A 1 84 ? 0.515 6.925 15.741 1.00 93.44 84 THR A CA 1
ATOM 630 C C . THR A 1 84 ? 1.366 6.094 14.791 1.00 93.44 84 THR A C 1
ATOM 632 O O . THR A 1 84 ? 2.354 5.483 15.204 1.00 93.44 84 THR A O 1
ATOM 635 N N . ARG A 1 85 ? 1.006 6.096 13.505 1.00 94.19 85 ARG A N 1
ATOM 636 C CA . ARG A 1 85 ? 1.810 5.476 12.449 1.00 94.19 85 ARG A CA 1
ATOM 637 C C . ARG A 1 85 ? 2.975 6.390 12.070 1.00 94.19 85 ARG A C 1
ATOM 639 O O . ARG A 1 85 ? 2.762 7.546 11.715 1.00 94.19 85 ARG A O 1
ATOM 646 N N . HIS A 1 86 ? 4.187 5.848 12.089 1.00 93.94 86 HIS A N 1
ATOM 647 C CA . HIS A 1 86 ? 5.359 6.434 11.447 1.00 93.94 86 HIS A CA 1
ATOM 648 C C . HIS A 1 86 ? 5.656 5.691 10.146 1.00 93.94 86 HIS A C 1
ATOM 650 O O . HIS A 1 86 ? 5.483 4.472 10.077 1.00 93.94 86 HIS A O 1
ATOM 656 N N . HIS A 1 87 ? 6.067 6.430 9.120 1.00 93.62 87 HIS A N 1
ATOM 657 C CA . HIS A 1 87 ? 6.168 5.943 7.751 1.00 93.62 87 HIS A CA 1
ATOM 658 C C . HIS A 1 87 ? 7.490 6.388 7.128 1.00 93.62 87 HIS A C 1
ATOM 660 O O . HIS A 1 87 ? 7.722 7.585 6.990 1.00 93.62 87 HIS A O 1
ATOM 666 N N . ASP A 1 88 ? 8.332 5.419 6.758 1.00 92.94 88 ASP A N 1
ATOM 667 C CA . ASP A 1 88 ? 9.669 5.639 6.197 1.00 92.94 88 ASP A CA 1
ATOM 668 C C . ASP A 1 88 ? 9.770 4.995 4.799 1.00 92.94 88 ASP A C 1
ATOM 670 O O . ASP A 1 88 ? 10.112 3.808 4.687 1.00 92.94 88 ASP A O 1
ATOM 674 N N . PRO A 1 89 ? 9.453 5.727 3.717 1.00 94.44 89 PRO A N 1
ATOM 675 C CA . PRO A 1 89 ? 9.646 5.238 2.359 1.00 94.44 89 PRO A CA 1
ATOM 676 C C . PRO A 1 89 ? 11.072 5.518 1.859 1.00 94.44 89 PRO A C 1
ATOM 678 O O . PRO A 1 89 ? 11.575 6.634 1.962 1.00 94.44 89 PRO A O 1
ATOM 681 N N . VAL A 1 90 ? 11.698 4.524 1.230 1.00 94.50 90 VAL A N 1
ATOM 682 C CA . VAL A 1 90 ? 12.915 4.690 0.419 1.00 94.50 90 VAL A CA 1
ATOM 683 C C . VAL A 1 90 ? 12.694 4.064 -0.954 1.00 94.50 90 VAL A C 1
ATOM 685 O O . VAL A 1 90 ? 12.060 3.013 -1.068 1.00 94.50 90 VAL A O 1
ATOM 688 N N . VAL A 1 91 ? 13.189 4.710 -2.009 1.00 95.00 91 VAL A N 1
ATOM 689 C CA . VAL A 1 91 ? 13.004 4.270 -3.400 1.00 95.00 91 VAL A CA 1
ATOM 690 C C . VAL A 1 91 ? 14.310 4.354 -4.178 1.00 95.00 91 VAL A C 1
ATOM 692 O O . VAL A 1 91 ? 15.137 5.215 -3.895 1.00 95.00 91 VAL A O 1
ATOM 695 N N . GLN A 1 92 ? 14.479 3.473 -5.163 1.00 95.06 92 GLN A N 1
ATOM 696 C CA . GLN A 1 92 ? 15.660 3.431 -6.026 1.00 95.06 92 GLN A CA 1
ATOM 697 C C . GLN A 1 92 ? 15.267 3.020 -7.454 1.00 95.06 92 GLN A C 1
ATOM 699 O O . GLN A 1 92 ? 14.497 2.070 -7.613 1.00 95.06 92 GLN A O 1
ATOM 704 N N . PRO A 1 93 ? 15.763 3.686 -8.513 1.00 93.94 93 PRO A N 1
ATOM 705 C CA . PRO A 1 93 ? 15.494 3.277 -9.890 1.00 93.94 93 PRO A CA 1
ATOM 706 C C . PRO A 1 93 ? 16.148 1.931 -10.228 1.00 93.94 93 PRO A C 1
ATOM 708 O O . PRO A 1 93 ? 17.272 1.653 -9.813 1.00 93.94 93 PRO A O 1
ATOM 711 N N . VAL A 1 94 ? 15.462 1.111 -11.030 1.00 93.50 94 VAL A N 1
ATOM 712 C CA . VAL A 1 94 ? 15.978 -0.161 -11.560 1.00 93.50 94 VAL A CA 1
ATOM 713 C C . VAL A 1 94 ? 15.507 -0.406 -13.001 1.00 93.50 94 VAL A C 1
ATOM 715 O O . VAL A 1 94 ? 14.392 -0.017 -13.359 1.00 93.50 94 VAL A O 1
ATOM 718 N N . PRO A 1 95 ? 16.287 -1.127 -13.827 1.00 91.50 95 PRO A N 1
ATOM 719 C CA . PRO A 1 95 ? 15.891 -1.488 -15.191 1.00 91.50 95 PRO A CA 1
ATOM 720 C C . PRO A 1 95 ? 15.051 -2.784 -15.256 1.00 91.50 95 PRO A C 1
ATOM 722 O O . PRO A 1 95 ? 15.101 -3.501 -16.249 1.00 91.50 95 PRO A O 1
ATOM 725 N N . HIS A 1 96 ? 14.299 -3.115 -14.199 1.00 91.31 96 HIS A N 1
ATOM 726 C CA . HIS A 1 96 ? 13.584 -4.392 -14.062 1.00 91.31 96 HIS A CA 1
ATOM 727 C C . HIS A 1 96 ? 12.073 -4.202 -13.946 1.00 91.31 96 HIS A C 1
ATOM 729 O O . HIS A 1 96 ? 11.598 -3.303 -13.253 1.00 91.31 96 HIS A O 1
ATOM 735 N N . THR A 1 97 ? 11.316 -5.095 -14.581 1.00 89.50 97 THR A N 1
ATOM 736 C CA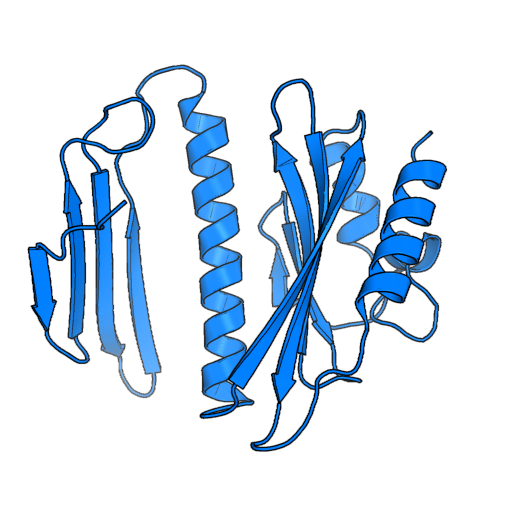 . THR A 1 97 ? 9.851 -5.198 -14.475 1.00 89.50 97 THR A CA 1
ATOM 737 C C . THR A 1 97 ? 9.411 -5.774 -13.123 1.00 89.50 97 THR A C 1
ATOM 739 O O . THR A 1 97 ? 10.180 -6.456 -12.449 1.00 89.50 97 THR A O 1
ATOM 742 N N . ALA A 1 98 ? 8.149 -5.552 -12.727 1.00 88.50 98 ALA A N 1
ATOM 743 C CA . ALA A 1 98 ? 7.596 -6.165 -11.511 1.00 88.50 98 ALA A CA 1
ATOM 744 C C . ALA A 1 98 ? 7.696 -7.697 -11.531 1.00 88.50 98 ALA A C 1
ATOM 746 O O . ALA A 1 98 ? 8.025 -8.302 -10.515 1.00 88.50 98 ALA A O 1
ATOM 747 N N . GLU A 1 99 ? 7.454 -8.317 -12.688 1.00 90.19 99 GLU A N 1
ATOM 748 C CA . GLU A 1 99 ? 7.534 -9.768 -12.857 1.00 90.19 99 GLU A CA 1
ATOM 749 C C . GLU A 1 99 ? 8.952 -10.291 -12.603 1.00 90.19 99 GLU A C 1
ATOM 751 O O . GLU A 1 99 ? 9.130 -11.244 -11.847 1.00 90.19 99 GLU A O 1
ATOM 756 N N . GLN A 1 100 ? 9.971 -9.613 -13.142 1.00 91.94 100 GLN A N 1
ATOM 757 C CA . GLN A 1 100 ? 11.376 -9.955 -12.891 1.00 91.94 100 GLN A CA 1
ATOM 758 C C . GLN A 1 100 ? 11.771 -9.774 -11.422 1.00 91.94 100 GLN A C 1
ATOM 760 O O . GLN A 1 100 ? 12.603 -10.520 -10.912 1.00 91.94 100 GLN A O 1
ATOM 765 N N . LEU A 1 101 ? 11.178 -8.797 -10.730 1.00 91.38 101 LEU A N 1
ATOM 766 C CA . LEU A 1 101 ? 11.467 -8.519 -9.323 1.00 91.38 101 LEU A CA 1
ATOM 767 C C . LEU A 1 101 ? 10.739 -9.467 -8.358 1.00 91.38 101 LEU A C 1
ATOM 769 O O . LEU A 1 101 ? 11.216 -9.719 -7.248 1.00 91.38 101 LEU A O 1
ATOM 773 N N . ARG A 1 102 ? 9.596 -10.020 -8.775 1.00 90.94 102 ARG A N 1
ATOM 774 C CA . ARG A 1 102 ? 8.696 -10.823 -7.939 1.00 90.94 102 ARG A CA 1
ATOM 775 C C . ARG A 1 102 ? 9.388 -11.980 -7.205 1.00 90.94 102 ARG A C 1
ATOM 777 O O . ARG A 1 102 ? 9.123 -12.119 -6.010 1.00 90.94 102 ARG A O 1
ATOM 784 N N . PRO A 1 103 ? 10.303 -12.770 -7.803 1.00 92.25 103 PRO A N 1
ATOM 785 C CA . PRO A 1 103 ? 11.001 -13.836 -7.080 1.00 92.25 103 PRO A CA 1
ATOM 786 C C . PRO A 1 103 ? 11.810 -13.347 -5.867 1.00 92.25 103 PRO A C 1
ATOM 788 O O . PRO A 1 103 ? 11.940 -14.089 -4.890 1.00 92.25 103 PRO A O 1
ATOM 791 N N . PHE A 1 104 ? 12.315 -12.106 -5.896 1.00 90.50 104 PHE A N 1
ATOM 792 C CA . PHE A 1 104 ? 13.093 -11.495 -4.806 1.00 90.50 104 PHE A CA 1
ATOM 793 C C . PHE A 1 104 ? 12.231 -10.986 -3.662 1.00 90.50 104 PHE A C 1
ATOM 795 O O . PHE A 1 104 ? 12.716 -10.861 -2.539 1.00 90.50 104 PHE A O 1
ATOM 802 N N . TYR A 1 105 ? 10.962 -10.710 -3.947 1.00 89.12 105 TYR A N 1
ATOM 803 C CA . TYR A 1 105 ? 9.995 -10.232 -2.975 1.00 89.12 105 TYR A CA 1
ATOM 804 C C . TYR A 1 105 ? 9.179 -11.380 -2.400 1.00 89.12 105 TYR A C 1
ATOM 806 O O . TYR A 1 105 ? 9.158 -11.577 -1.189 1.00 89.12 105 TYR A O 1
ATOM 814 N N . ALA A 1 106 ? 8.527 -12.163 -3.256 1.00 88.50 106 ALA A N 1
ATOM 815 C CA . ALA A 1 106 ? 7.496 -13.114 -2.858 1.00 88.50 106 ALA A CA 1
ATOM 816 C C . ALA A 1 106 ? 8.049 -14.296 -2.048 1.00 88.50 106 ALA A C 1
ATOM 818 O O . ALA A 1 106 ? 7.344 -14.864 -1.215 1.00 88.50 106 ALA A O 1
ATOM 819 N N . THR A 1 107 ? 9.323 -14.652 -2.239 1.00 91.00 107 THR A N 1
ATOM 820 C CA . THR A 1 107 ? 9.920 -15.836 -1.609 1.00 91.00 107 THR A CA 1
ATOM 821 C C . THR A 1 107 ? 10.842 -15.478 -0.446 1.00 91.00 107 THR A C 1
ATOM 823 O O . THR A 1 107 ? 11.582 -14.496 -0.497 1.00 91.00 107 THR A O 1
ATOM 826 N N . VAL A 1 108 ? 10.857 -16.324 0.589 1.00 90.88 108 VAL A N 1
ATOM 827 C CA . VAL A 1 108 ? 11.802 -16.209 1.716 1.00 90.88 108 VAL A CA 1
ATOM 828 C C . VAL A 1 108 ? 13.250 -16.223 1.214 1.00 90.88 108 VAL A C 1
ATOM 830 O O . VAL A 1 108 ? 14.048 -15.375 1.603 1.00 90.88 108 VAL A O 1
ATOM 833 N N . ALA A 1 109 ? 13.574 -17.146 0.300 1.00 91.88 109 ALA A N 1
ATOM 834 C CA . ALA A 1 109 ? 14.908 -17.273 -0.285 1.00 91.88 109 ALA A CA 1
ATOM 835 C C . ALA A 1 109 ? 15.317 -16.037 -1.103 1.00 91.88 109 ALA A C 1
ATOM 837 O O . ALA A 1 109 ? 16.475 -15.632 -1.069 1.00 91.88 109 ALA A O 1
ATOM 838 N N . GLY A 1 110 ? 14.377 -15.425 -1.826 1.00 91.88 110 GLY A N 1
ATOM 839 C CA . GLY A 1 110 ? 14.599 -14.188 -2.567 1.00 91.88 110 GLY A CA 1
ATOM 840 C C . GLY A 1 110 ? 14.908 -13.013 -1.646 1.00 91.88 110 GLY A C 1
ATOM 841 O O . GLY A 1 110 ? 15.901 -12.320 -1.858 1.00 91.88 110 GLY A O 1
ATOM 842 N N . ARG A 1 111 ? 14.115 -12.844 -0.583 1.00 90.81 111 ARG A N 1
ATOM 843 C CA . ARG A 1 111 ? 14.311 -11.782 0.414 1.00 90.81 111 ARG A CA 1
ATOM 844 C C . ARG A 1 111 ? 15.623 -11.938 1.177 1.00 90.81 111 ARG A C 1
ATOM 846 O O . ARG A 1 111 ? 16.327 -10.954 1.383 1.00 90.81 111 ARG A O 1
ATOM 853 N N . ALA A 1 112 ? 16.000 -13.170 1.522 1.00 90.19 112 ALA A N 1
ATOM 854 C CA . ALA A 1 112 ? 17.242 -13.473 2.237 1.00 90.19 112 ALA A CA 1
ATOM 855 C C . ALA A 1 112 ? 18.519 -13.031 1.493 1.00 90.19 112 ALA A C 1
ATOM 857 O O . ALA A 1 112 ? 19.570 -12.902 2.113 1.00 90.19 112 ALA A O 1
ATOM 858 N N . LYS A 1 113 ? 18.451 -12.790 0.174 1.00 89.19 113 LYS A N 1
ATOM 859 C CA . LYS A 1 113 ? 19.612 -12.353 -0.621 1.00 89.19 113 LYS A CA 1
ATOM 860 C C . LYS A 1 113 ? 20.036 -10.910 -0.354 1.00 89.19 113 LYS A C 1
ATOM 862 O O . LYS A 1 113 ? 21.197 -10.581 -0.571 1.00 89.19 113 LYS A O 1
ATOM 867 N N . TRP A 1 114 ? 19.118 -10.042 0.062 1.00 86.56 114 TRP A N 1
ATOM 868 C CA . TRP A 1 114 ? 19.370 -8.594 0.116 1.00 86.56 114 TRP A CA 1
ATOM 869 C C . TRP A 1 114 ? 18.799 -7.921 1.373 1.00 86.56 114 TRP A C 1
ATOM 871 O O . TRP A 1 114 ? 19.298 -6.868 1.797 1.00 86.56 114 TRP A O 1
ATOM 881 N N . MET A 1 115 ? 17.816 -8.546 2.028 1.00 84.06 115 MET A N 1
ATOM 882 C CA . MET A 1 115 ? 17.379 -8.151 3.364 1.00 84.06 115 MET A CA 1
ATOM 883 C C . MET A 1 115 ? 18.369 -8.671 4.411 1.00 84.06 115 MET A C 1
ATOM 885 O O . MET A 1 115 ? 18.887 -9.780 4.269 1.00 84.06 115 MET A O 1
ATOM 889 N N . PRO A 1 116 ? 18.672 -7.896 5.463 1.00 74.62 116 PRO A N 1
ATOM 890 C CA . PRO A 1 116 ? 19.543 -8.392 6.512 1.00 74.62 116 PRO A CA 1
ATOM 891 C C . PRO A 1 116 ? 18.896 -9.573 7.290 1.00 74.62 116 PRO A C 1
ATOM 893 O O . PRO A 1 116 ? 17.670 -9.707 7.352 1.00 74.62 116 PRO A O 1
ATOM 896 N N . PRO A 1 117 ? 19.707 -10.497 7.840 1.00 69.31 117 PRO A N 1
ATOM 897 C CA . PRO A 1 117 ? 19.223 -11.751 8.431 1.00 69.31 117 PRO A CA 1
ATOM 898 C C . PRO A 1 117 ? 18.405 -11.570 9.720 1.00 69.31 117 PRO A C 1
ATOM 900 O O . PRO A 1 117 ? 17.652 -12.464 10.091 1.00 69.31 117 PRO A O 1
ATOM 903 N N . ASP A 1 118 ? 18.517 -10.417 10.375 1.00 67.44 118 ASP A N 1
ATOM 904 C CA . ASP A 1 118 ? 17.761 -10.027 11.570 1.00 67.44 118 ASP A CA 1
ATOM 905 C C . ASP A 1 118 ? 16.358 -9.471 11.254 1.00 67.44 118 ASP A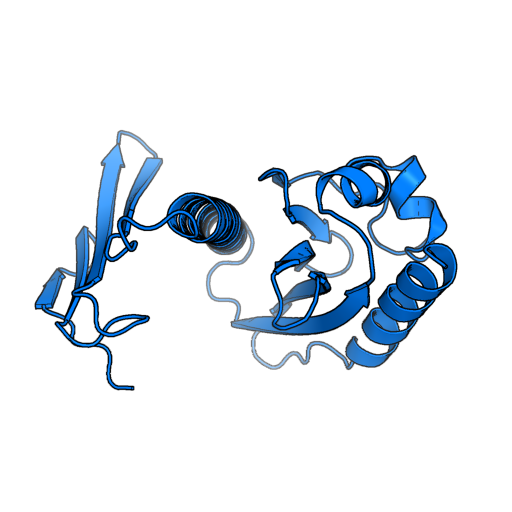 C 1
ATOM 907 O O . ASP A 1 118 ? 15.599 -9.156 12.169 1.00 67.44 118 ASP A O 1
ATOM 911 N N . THR A 1 119 ? 15.998 -9.317 9.976 1.00 64.38 119 THR A N 1
ATOM 912 C CA . THR A 1 119 ? 14.949 -8.371 9.585 1.00 64.38 119 THR A CA 1
ATOM 913 C C . THR A 1 119 ? 14.076 -8.878 8.432 1.00 64.38 119 THR A C 1
ATOM 915 O O . THR A 1 119 ? 14.242 -8.509 7.284 1.00 64.38 119 THR A O 1
ATOM 918 N N . VAL A 1 120 ? 13.004 -9.614 8.744 1.00 65.88 120 VAL A N 1
ATOM 919 C CA . VAL A 1 120 ? 11.780 -9.711 7.904 1.00 65.88 120 VAL A CA 1
ATOM 920 C C . VAL A 1 120 ? 11.765 -10.736 6.752 1.00 65.88 120 VAL A C 1
ATOM 922 O O . VAL A 1 120 ? 10.693 -11.062 6.243 1.00 65.88 120 VAL A O 1
ATOM 925 N N . HIS A 1 121 ? 12.879 -11.342 6.333 1.00 76.62 121 HIS A N 1
ATOM 926 C CA . HIS A 1 121 ? 12.802 -12.261 5.180 1.00 76.62 121 HIS A CA 1
ATOM 927 C C . HIS A 1 121 ? 11.916 -13.509 5.424 1.00 76.62 121 HIS A C 1
ATOM 929 O O . HIS A 1 121 ? 11.360 -14.038 4.463 1.00 76.62 121 HIS A O 1
ATOM 935 N N . THR A 1 122 ? 11.691 -13.929 6.675 1.00 78.31 122 THR A N 1
ATOM 936 C CA . THR A 1 122 ? 10.745 -15.000 7.068 1.00 78.31 122 THR A CA 1
ATOM 937 C C . THR A 1 122 ? 9.377 -14.501 7.534 1.00 78.31 122 THR A C 1
ATOM 939 O O . THR A 1 122 ? 8.537 -15.314 7.913 1.00 78.31 122 THR A O 1
ATOM 942 N N . SER A 1 123 ? 9.134 -13.191 7.525 1.00 86.00 123 SER A N 1
ATOM 943 C CA . SER A 1 123 ? 7.878 -12.647 8.026 1.00 86.00 123 SER A CA 1
ATOM 944 C C . SER A 1 123 ? 6.665 -13.156 7.262 1.00 86.00 123 SER A C 1
ATOM 946 O O . SER A 1 123 ? 6.722 -13.443 6.062 1.00 86.00 123 SER A O 1
ATOM 948 N N . GLN A 1 124 ? 5.545 -13.186 7.979 1.00 91.75 124 GLN A N 1
ATOM 949 C CA . GLN A 1 124 ? 4.236 -13.468 7.419 1.00 91.75 124 GLN A CA 1
ATOM 950 C C . GLN A 1 124 ? 3.903 -12.483 6.292 1.00 91.75 124 GLN A C 1
ATOM 952 O O . GLN A 1 124 ? 4.033 -11.267 6.452 1.00 91.75 124 GLN A O 1
ATOM 957 N N . LEU A 1 125 ? 3.448 -13.032 5.168 1.00 94.50 125 LEU A N 1
ATOM 958 C CA . LEU A 1 125 ? 2.854 -12.277 4.073 1.00 94.50 125 LEU A CA 1
ATOM 959 C C . LEU A 1 125 ? 1.442 -11.842 4.472 1.00 94.50 125 LEU A C 1
ATOM 961 O O . LEU A 1 125 ? 0.612 -12.685 4.805 1.00 94.50 125 LEU A O 1
ATOM 965 N N . LEU A 1 126 ? 1.194 -10.535 4.446 1.00 95.94 126 LEU A N 1
ATOM 966 C CA . LEU A 1 126 ? -0.095 -9.925 4.775 1.00 95.94 126 LEU A CA 1
ATOM 967 C C . LEU A 1 126 ? -0.904 -9.602 3.517 1.00 95.94 126 LEU A C 1
ATOM 969 O O . LEU A 1 126 ? -2.113 -9.790 3.498 1.00 95.94 126 LEU A O 1
ATOM 973 N N . CYS A 1 127 ? -0.236 -9.128 2.464 1.00 96.88 127 CYS A N 1
ATOM 974 C CA . CYS A 1 127 ? -0.856 -8.814 1.179 1.00 96.88 127 CYS A CA 1
ATOM 975 C C . CYS A 1 127 ? 0.138 -9.060 0.039 1.00 96.88 127 CYS A C 1
ATOM 977 O O . CYS A 1 127 ? 1.322 -8.748 0.162 1.00 96.88 127 CYS A O 1
ATOM 979 N N . ASP A 1 128 ? -0.347 -9.591 -1.081 1.00 95.56 128 ASP A N 1
ATOM 980 C CA . ASP A 1 128 ? 0.382 -9.705 -2.346 1.00 95.56 128 ASP A CA 1
ATOM 981 C C . ASP A 1 128 ? -0.538 -9.227 -3.467 1.00 95.56 128 ASP A C 1
ATOM 983 O O . ASP A 1 128 ? -1.576 -9.830 -3.731 1.00 95.56 128 ASP A O 1
ATOM 987 N N . SER A 1 129 ? -0.157 -8.126 -4.107 1.00 93.81 129 SER A N 1
ATOM 988 C CA . SER A 1 129 ? -0.907 -7.507 -5.200 1.00 93.81 129 SER A CA 1
ATOM 989 C C . SER A 1 129 ? -0.251 -7.716 -6.567 1.00 93.81 129 SER A C 1
ATOM 991 O O . SER A 1 129 ? -0.620 -7.060 -7.539 1.00 93.81 129 SER A O 1
ATOM 993 N N . GLY A 1 130 ? 0.756 -8.588 -6.676 1.00 90.12 130 GLY A N 1
ATO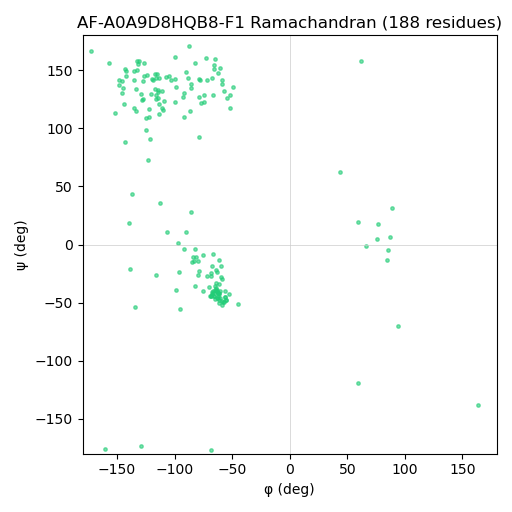M 994 C CA . GLY A 1 130 ? 1.522 -8.751 -7.912 1.00 90.12 130 GLY A CA 1
ATOM 995 C C . GLY A 1 130 ? 2.782 -7.891 -7.916 1.00 90.12 130 GLY A C 1
ATOM 996 O O . GLY A 1 130 ? 3.896 -8.416 -7.828 1.00 90.12 130 GLY A O 1
ATOM 997 N N . SER A 1 131 ? 2.592 -6.572 -8.025 1.00 88.94 131 SER A N 1
ATOM 998 C CA . SER A 1 131 ? 3.658 -5.560 -8.094 1.00 88.94 131 SER A CA 1
ATOM 999 C C . SER A 1 131 ? 4.205 -5.129 -6.739 1.00 88.94 131 SER A C 1
ATOM 1001 O O . SER A 1 131 ? 5.253 -4.482 -6.677 1.00 88.94 131 SER A O 1
ATOM 1003 N N . GLU A 1 132 ? 3.499 -5.464 -5.665 1.00 93.31 132 GLU A N 1
ATOM 1004 C CA . GLU A 1 132 ? 3.869 -5.109 -4.307 1.00 93.31 132 GLU A CA 1
ATOM 1005 C C . GLU A 1 132 ? 3.540 -6.262 -3.355 1.00 93.31 132 GLU A C 1
ATOM 1007 O O . GLU A 1 132 ? 2.525 -6.944 -3.507 1.00 93.31 132 GLU A O 1
ATOM 1012 N N . ILE A 1 133 ? 4.369 -6.448 -2.331 1.00 95.12 133 ILE A N 1
ATOM 1013 C CA . ILE A 1 133 ? 4.058 -7.338 -1.208 1.00 95.12 133 ILE A CA 1
ATOM 1014 C C . ILE A 1 133 ? 4.138 -6.582 0.114 1.00 95.12 133 ILE A C 1
ATOM 1016 O O . ILE A 1 133 ? 4.963 -5.683 0.269 1.00 95.12 133 ILE A O 1
ATOM 1020 N N . LEU A 1 134 ? 3.282 -6.949 1.057 1.00 96.12 134 LEU A N 1
ATOM 1021 C CA . LEU A 1 134 ? 3.252 -6.416 2.410 1.00 96.12 134 LEU A CA 1
ATOM 1022 C C . LEU A 1 134 ? 3.565 -7.549 3.376 1.00 96.12 134 LEU A C 1
ATOM 1024 O O . LEU A 1 134 ? 2.901 -8.586 3.364 1.00 96.12 134 LEU A O 1
ATOM 1028 N N . LEU A 1 135 ? 4.570 -7.347 4.216 1.00 94.88 135 LEU A N 1
ATOM 1029 C CA . LEU A 1 135 ? 4.998 -8.309 5.221 1.00 94.88 135 LEU A CA 1
ATOM 1030 C C . LEU A 1 135 ? 4.775 -7.735 6.617 1.00 94.88 135 LEU A C 1
ATOM 1032 O O . LEU A 1 135 ? 4.961 -6.536 6.842 1.00 94.88 135 LEU A O 1
ATOM 1036 N N . ALA A 1 136 ? 4.454 -8.606 7.570 1.00 93.12 136 ALA A N 1
ATOM 1037 C CA . ALA A 1 136 ? 4.519 -8.264 8.984 1.00 93.12 136 ALA A CA 1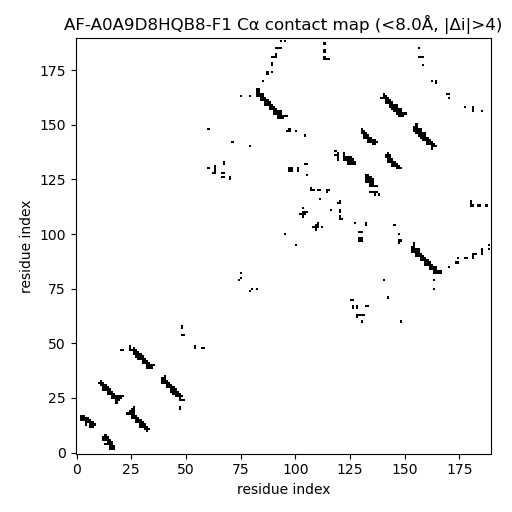
ATOM 1038 C C . ALA A 1 136 ? 5.965 -7.926 9.390 1.00 93.12 136 ALA A C 1
ATOM 1040 O O . ALA A 1 136 ? 6.926 -8.506 8.879 1.00 93.12 136 ALA A O 1
ATOM 1041 N N . TYR A 1 137 ? 6.142 -7.023 10.347 1.00 88.44 137 TYR A N 1
ATOM 1042 C CA . TYR A 1 137 ? 7.445 -6.676 10.912 1.00 88.44 137 TYR A CA 1
ATOM 1043 C C . TYR A 1 137 ? 7.423 -6.894 12.433 1.00 88.44 137 TYR A C 1
ATOM 1045 O O . TYR A 1 137 ? 7.414 -5.932 13.201 1.00 88.44 137 TYR A O 1
ATOM 1053 N N . PRO A 1 138 ? 7.429 -8.161 12.892 1.00 73.56 138 PRO A N 1
ATOM 1054 C CA . PRO A 1 138 ? 7.136 -8.502 14.287 1.00 73.56 138 PRO A CA 1
ATOM 1055 C C . PRO A 1 138 ? 8.155 -7.948 15.291 1.00 73.56 138 PRO A C 1
ATOM 1057 O O . PRO A 1 138 ? 7.832 -7.779 16.457 1.00 73.56 138 PRO A O 1
ATOM 1060 N N . GLY A 1 139 ? 9.381 -7.634 14.859 1.00 79.88 139 GLY A N 1
ATOM 1061 C CA . GLY A 1 139 ? 10.388 -7.018 15.727 1.00 79.88 139 GLY A CA 1
ATOM 1062 C C . GLY A 1 139 ? 10.167 -5.529 16.020 1.00 79.88 139 GLY A C 1
ATOM 1063 O O . GLY A 1 139 ? 10.914 -4.979 16.824 1.00 79.88 139 GLY A O 1
ATOM 1064 N N . LEU A 1 140 ? 9.218 -4.861 15.351 1.00 80.06 140 LEU A N 1
ATOM 1065 C CA . LEU A 1 140 ? 9.037 -3.404 15.421 1.00 80.06 140 LEU A CA 1
ATOM 1066 C C . LEU A 1 140 ? 7.567 -2.949 15.481 1.00 80.06 140 LEU A C 1
ATOM 1068 O O . LEU A 1 140 ? 7.328 -1.78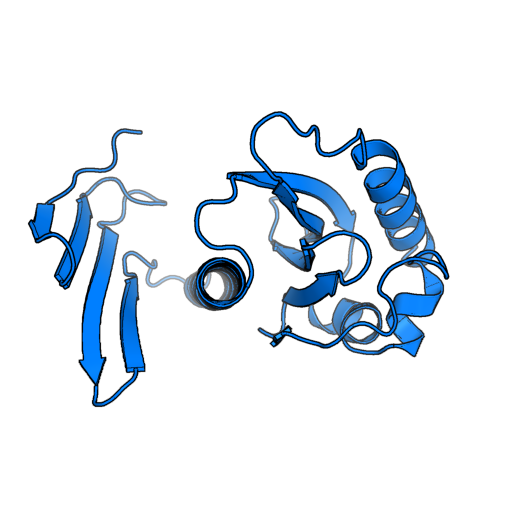4 15.175 1.00 80.06 140 LEU A O 1
ATOM 1072 N N . ASP A 1 141 ? 6.611 -3.820 15.843 1.00 89.44 141 ASP A N 1
ATOM 1073 C CA . ASP A 1 141 ? 5.165 -3.512 15.824 1.00 89.44 141 ASP A CA 1
ATOM 1074 C C . ASP A 1 141 ? 4.791 -2.756 14.537 1.00 89.44 141 ASP A C 1
ATOM 1076 O O . ASP A 1 141 ? 4.480 -1.560 14.546 1.00 89.44 141 ASP A O 1
ATOM 1080 N N . GLY A 1 142 ? 4.982 -3.418 13.394 1.00 91.44 142 GLY A N 1
ATOM 1081 C CA . GLY A 1 142 ? 4.991 -2.744 12.103 1.00 91.44 142 GLY A CA 1
ATOM 1082 C C . GLY A 1 142 ? 4.748 -3.647 10.904 1.00 91.44 142 GLY A C 1
ATOM 1083 O O . GLY A 1 142 ? 4.552 -4.857 11.018 1.00 91.44 142 GLY A O 1
ATOM 1084 N N . THR A 1 143 ? 4.836 -3.044 9.725 1.00 94.50 143 THR A N 1
ATOM 1085 C CA . THR A 1 143 ? 4.840 -3.713 8.425 1.00 94.50 143 THR A CA 1
ATOM 1086 C C . THR A 1 143 ? 5.988 -3.200 7.567 1.00 94.50 143 THR A C 1
ATOM 1088 O O . THR A 1 143 ? 6.490 -2.088 7.754 1.00 94.50 143 THR A O 1
ATOM 1091 N N . ILE A 1 144 ? 6.394 -4.002 6.587 1.00 93.88 144 ILE A N 1
ATOM 1092 C CA . ILE A 1 144 ? 7.262 -3.549 5.503 1.00 93.88 144 ILE A CA 1
ATOM 1093 C C . ILE A 1 144 ? 6.630 -3.907 4.162 1.00 93.88 144 ILE A C 1
ATOM 1095 O O . ILE A 1 144 ? 6.273 -5.060 3.916 1.00 93.88 144 ILE A O 1
ATOM 1099 N N . ALA A 1 145 ? 6.466 -2.906 3.307 1.00 94.50 145 ALA A N 1
ATOM 1100 C CA . ALA A 1 145 ? 6.037 -3.078 1.933 1.00 94.50 145 ALA A CA 1
ATOM 1101 C C . ALA A 1 145 ? 7.250 -3.054 1.003 1.00 94.50 145 ALA A C 1
ATOM 1103 O O . ALA A 1 145 ? 8.141 -2.213 1.127 1.00 94.50 145 ALA A O 1
ATOM 1104 N N . LEU A 1 146 ? 7.266 -3.993 0.064 1.00 93.06 146 LEU A N 1
ATOM 1105 C CA . LEU A 1 146 ? 8.239 -4.079 -1.010 1.00 93.06 146 LEU A CA 1
ATOM 1106 C C . LEU A 1 146 ? 7.498 -3.820 -2.310 1.00 93.06 146 LEU A C 1
ATOM 1108 O O . LEU A 1 146 ? 6.547 -4.536 -2.621 1.00 93.06 146 LEU A O 1
ATOM 1112 N N . ARG A 1 147 ? 7.911 -2.793 -3.049 1.00 93.94 147 ARG A N 1
ATOM 1113 C CA . ARG A 1 147 ? 7.142 -2.273 -4.182 1.00 93.94 147 ARG A CA 1
ATOM 1114 C C . ARG A 1 147 ? 7.970 -2.202 -5.446 1.00 93.94 147 ARG A C 1
ATOM 1116 O O . ARG A 1 147 ? 9.139 -1.835 -5.398 1.00 93.94 147 ARG A O 1
ATOM 1123 N N . SER A 1 148 ? 7.332 -2.462 -6.582 1.00 92.19 148 SER A N 1
ATOM 1124 C CA . SER A 1 148 ? 7.822 -2.052 -7.893 1.00 92.19 148 SER A CA 1
ATOM 1125 C C . SER A 1 148 ? 6.875 -1.016 -8.490 1.00 92.19 148 SER A C 1
ATOM 1127 O O . SER A 1 148 ? 5.747 -1.337 -8.857 1.00 92.19 148 SER A O 1
ATOM 1129 N N . LEU A 1 149 ? 7.352 0.216 -8.626 1.00 89.69 149 LEU A N 1
ATOM 1130 C CA . LEU A 1 149 ? 6.571 1.373 -9.053 1.00 89.69 149 LEU A CA 1
ATOM 1131 C C . LEU A 1 149 ? 6.961 1.782 -10.477 1.00 89.69 149 LEU A C 1
ATOM 1133 O O . LEU A 1 149 ? 8.132 1.704 -10.856 1.00 89.69 149 LEU A O 1
ATOM 1137 N N . ALA A 1 150 ? 5.989 2.232 -11.268 1.00 86.56 150 ALA A N 1
ATOM 1138 C CA . ALA A 1 150 ? 6.274 2.907 -12.531 1.00 86.56 150 ALA A CA 1
ATOM 1139 C C . ALA A 1 150 ? 6.837 4.313 -12.254 1.00 86.56 150 ALA A C 1
ATOM 1141 O O . ALA A 1 150 ? 6.385 4.987 -11.329 1.00 86.56 150 ALA A O 1
ATOM 1142 N N . TRP A 1 151 ? 7.817 4.758 -13.044 1.00 85.19 151 TRP A N 1
ATOM 1143 C CA . TRP A 1 151 ? 8.425 6.087 -12.919 1.00 85.19 151 TRP A CA 1
ATOM 1144 C C . TRP A 1 151 ? 8.735 6.669 -14.305 1.00 85.19 151 TRP A C 1
ATOM 1146 O O . TRP A 1 151 ? 9.028 5.900 -15.226 1.00 85.19 151 TRP A O 1
ATOM 1156 N N . PRO A 1 152 ? 8.701 8.001 -14.505 1.00 80.88 152 PRO A N 1
ATOM 1157 C CA . PRO A 1 152 ? 9.158 8.597 -15.755 1.00 80.88 152 PRO A CA 1
ATOM 1158 C C . PRO A 1 152 ? 10.572 8.119 -16.120 1.00 80.88 152 PRO A C 1
ATOM 1160 O O . PRO A 1 152 ? 11.528 8.339 -15.382 1.00 80.88 152 PRO A O 1
ATOM 1163 N N . GLY A 1 153 ? 10.702 7.433 -17.258 1.00 82.62 153 GLY A N 1
ATOM 1164 C CA . GLY A 1 153 ? 11.978 6.885 -17.728 1.00 82.62 153 GLY A CA 1
ATOM 1165 C C . GLY A 1 153 ? 12.342 5.489 -17.205 1.00 82.62 153 GLY A C 1
ATOM 1166 O O . GLY A 1 153 ? 13.437 5.020 -17.502 1.00 82.62 153 GLY A O 1
ATOM 1167 N N . GLY A 1 154 ? 11.461 4.796 -16.470 1.00 86.12 154 GLY A N 1
ATOM 1168 C CA . GLY A 1 154 ? 11.714 3.411 -16.067 1.00 86.12 154 GLY A CA 1
ATOM 1169 C C . GLY A 1 154 ? 10.832 2.904 -14.928 1.00 86.12 154 GLY A C 1
ATOM 1170 O O . GLY A 1 154 ? 9.621 3.125 -14.889 1.00 86.12 154 GLY A O 1
ATOM 1171 N N . ARG A 1 155 ? 11.444 2.167 -14.001 1.00 89.44 155 ARG A N 1
ATOM 1172 C CA . ARG A 1 155 ? 10.790 1.654 -12.794 1.00 89.44 155 ARG A CA 1
ATOM 1173 C C . ARG A 1 155 ? 11.639 1.950 -11.572 1.00 89.44 155 ARG A C 1
ATOM 1175 O O . ARG A 1 155 ? 12.855 2.098 -11.668 1.00 89.44 155 ARG A O 1
ATOM 1182 N N . MET A 1 156 ? 10.986 2.013 -10.422 1.00 92.94 156 MET A N 1
ATOM 1183 C CA . MET A 1 156 ? 11.645 2.077 -9.125 1.00 92.94 156 MET A CA 1
ATOM 1184 C C . MET A 1 156 ? 11.292 0.847 -8.305 1.00 92.94 156 MET A C 1
ATOM 1186 O O . MET A 1 156 ? 10.177 0.328 -8.385 1.00 92.94 156 MET A O 1
ATOM 1190 N N . ILE A 1 157 ? 12.238 0.404 -7.493 1.00 94.56 157 ILE A N 1
ATOM 1191 C CA . ILE A 1 157 ? 11.961 -0.423 -6.326 1.00 94.56 157 ILE A CA 1
ATOM 1192 C C . ILE A 1 157 ? 11.723 0.488 -5.130 1.00 94.56 157 ILE A C 1
ATOM 1194 O O . ILE A 1 157 ? 12.294 1.574 -5.054 1.00 94.56 157 ILE A O 1
ATOM 1198 N N . GLY A 1 158 ? 10.881 0.049 -4.204 1.00 93.00 158 GLY A N 1
ATOM 119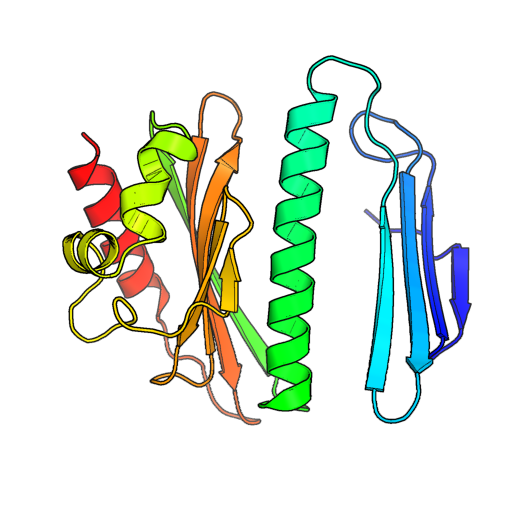9 C CA . GLY A 1 158 ? 10.605 0.757 -2.965 1.00 93.00 158 GLY A CA 1
ATOM 1200 C C . GLY A 1 158 ? 10.613 -0.181 -1.769 1.00 93.00 158 GLY A C 1
ATOM 1201 O O . GLY A 1 158 ? 10.125 -1.310 -1.857 1.00 93.00 158 GLY A O 1
ATOM 1202 N N . LEU A 1 159 ? 11.146 0.313 -0.657 1.00 93.31 159 LEU A N 1
ATOM 1203 C CA . LEU A 1 159 ? 10.937 -0.231 0.676 1.00 93.31 159 LEU A CA 1
ATOM 1204 C C . LEU A 1 159 ? 10.167 0.800 1.483 1.00 93.31 159 LEU A C 1
ATOM 1206 O O . LEU A 1 159 ? 10.582 1.948 1.596 1.00 93.31 159 LEU A O 1
ATOM 1210 N N . ASP A 1 160 ? 9.056 0.380 2.055 1.00 93.94 160 ASP A N 1
ATOM 1211 C CA . ASP A 1 160 ? 8.194 1.230 2.857 1.00 93.94 160 ASP A CA 1
ATOM 1212 C C . ASP A 1 160 ? 8.019 0.568 4.218 1.00 93.94 160 ASP A C 1
ATOM 1214 O O . ASP A 1 160 ? 7.386 -0.482 4.334 1.00 93.94 160 ASP A O 1
ATOM 1218 N N . ARG A 1 161 ? 8.624 1.161 5.248 1.00 93.62 161 ARG A N 1
ATOM 1219 C CA . ARG A 1 161 ? 8.430 0.732 6.632 1.00 93.62 161 ARG A CA 1
ATOM 1220 C C . ARG A 1 161 ? 7.287 1.532 7.236 1.00 93.62 161 ARG A C 1
ATOM 1222 O O . ARG A 1 161 ? 7.302 2.759 7.226 1.00 93.62 161 ARG A O 1
ATOM 1229 N N . SER A 1 162 ? 6.354 0.827 7.861 1.00 94.94 162 SER A N 1
ATOM 1230 C CA . SER A 1 162 ? 5.352 1.421 8.739 1.00 94.94 162 SER A CA 1
ATOM 1231 C C . SER A 1 162 ? 5.484 0.825 10.133 1.00 94.94 162 SER A C 1
ATOM 1233 O O . SER A 1 162 ? 5.548 -0.392 10.267 1.00 94.94 162 SER A O 1
ATOM 1235 N N . VAL A 1 163 ? 5.553 1.664 11.162 1.00 94.31 163 VAL A N 1
ATOM 1236 C CA . VAL A 1 163 ? 5.575 1.227 12.569 1.00 94.31 163 VAL A CA 1
ATOM 1237 C C . VAL A 1 163 ? 4.587 2.032 13.389 1.00 94.31 163 VAL A C 1
ATOM 1239 O O . VAL A 1 163 ? 4.339 3.202 13.089 1.00 94.31 163 VAL A O 1
ATOM 1242 N N . TRP A 1 164 ? 4.040 1.417 14.430 1.00 95.00 164 TRP A N 1
ATOM 1243 C CA . TRP A 1 164 ? 3.061 2.046 15.307 1.00 95.00 164 TRP A CA 1
ATOM 1244 C C . TRP A 1 164 ? 3.659 2.305 16.682 1.00 95.00 164 TRP A C 1
ATOM 1246 O O . TRP A 1 164 ? 4.024 1.382 17.402 1.00 95.00 164 TRP A O 1
ATOM 1256 N N . LEU A 1 165 ? 3.763 3.582 17.042 1.00 91.50 165 LEU A N 1
ATOM 1257 C CA . LEU A 1 165 ? 4.434 4.016 18.263 1.00 91.50 165 LEU A CA 1
ATOM 1258 C C . LEU A 1 165 ? 3.430 4.320 19.372 1.00 91.50 165 LEU A C 1
ATOM 1260 O O . LEU A 1 165 ? 2.383 4.927 19.127 1.00 91.50 165 LEU A O 1
ATOM 1264 N N . ASP A 1 166 ? 3.799 3.974 20.603 1.00 91.06 166 ASP A N 1
ATOM 1265 C CA . ASP A 1 166 ? 3.124 4.493 21.789 1.00 91.06 166 ASP A CA 1
ATOM 1266 C C . ASP A 1 166 ? 3.342 6.008 21.922 1.00 91.06 166 ASP A C 1
ATOM 1268 O O . ASP A 1 166 ? 4.346 6.567 21.461 1.00 91.06 166 ASP A O 1
ATOM 1272 N N . ALA A 1 167 ? 2.408 6.683 22.594 1.00 86.06 167 ALA A N 1
ATOM 1273 C CA . ALA A 1 167 ? 2.502 8.113 22.858 1.00 86.06 167 ALA A CA 1
ATOM 1274 C C . ALA A 1 167 ? 3.827 8.462 23.567 1.00 86.06 167 ALA A C 1
ATOM 1276 O O . ALA A 1 167 ? 4.165 7.887 24.599 1.00 86.06 167 ALA A O 1
ATOM 1277 N N . GLY A 1 168 ? 4.583 9.408 23.002 1.00 84.81 168 GLY A N 1
ATOM 1278 C CA . GLY A 1 168 ? 5.882 9.842 23.533 1.00 84.81 168 GLY A CA 1
ATOM 1279 C C . GLY A 1 168 ? 7.089 8.999 23.094 1.00 84.81 168 GLY A C 1
ATOM 1280 O O . GLY A 1 168 ? 8.220 9.380 23.392 1.00 84.81 168 GLY A O 1
ATOM 1281 N N . SER A 1 169 ? 6.885 7.901 22.359 1.00 88.31 169 SER A N 1
ATOM 1282 C CA . SER A 1 169 ? 7.977 7.117 21.766 1.00 88.31 169 SER A CA 1
ATOM 1283 C C . SER A 1 169 ? 8.472 7.728 20.452 1.00 88.31 169 SER A C 1
ATOM 1285 O O . SER A 1 169 ? 7.738 8.426 19.753 1.00 88.31 169 SER A O 1
ATOM 1287 N N . THR A 1 170 ? 9.721 7.435 20.079 1.00 82.69 170 THR A N 1
ATOM 1288 C CA . THR A 1 170 ? 10.288 7.807 18.771 1.00 82.69 170 THR A CA 1
ATOM 1289 C C . THR A 1 170 ? 10.631 6.547 17.979 1.00 82.69 170 THR A C 1
ATOM 1291 O O . THR A 1 170 ? 11.074 5.557 18.556 1.00 82.69 170 THR A O 1
ATOM 1294 N N . ALA A 1 171 ? 10.441 6.560 16.654 1.00 79.62 171 ALA A N 1
ATOM 1295 C CA . ALA A 1 171 ? 10.616 5.373 15.803 1.00 79.62 171 ALA A CA 1
ATOM 1296 C C . ALA A 1 171 ? 12.064 4.860 15.695 1.00 79.62 171 ALA A C 1
ATOM 1298 O O . ALA A 1 171 ? 12.295 3.820 15.065 1.00 79.62 171 ALA A O 1
ATOM 1299 N N . GLY A 1 172 ? 13.028 5.617 16.238 1.00 83.44 172 GLY A N 1
ATOM 1300 C CA . GLY A 1 172 ? 14.436 5.552 15.859 1.00 83.44 172 GLY A CA 1
ATOM 1301 C C . GLY A 1 172 ? 14.649 5.934 14.388 1.00 83.44 172 GLY A C 1
ATOM 1302 O O . GLY A 1 172 ? 13.747 5.833 13.559 1.00 83.44 172 GLY A O 1
ATOM 1303 N N . ASN A 1 173 ? 15.862 6.357 14.030 1.00 83.38 173 ASN A N 1
ATOM 1304 C CA . ASN A 1 173 ? 16.187 6.598 12.625 1.00 83.38 173 ASN A CA 1
ATOM 1305 C C . ASN A 1 173 ? 16.480 5.263 11.911 1.00 83.38 173 ASN A C 1
ATOM 1307 O O . ASN A 1 173 ? 17.609 4.764 11.938 1.00 83.38 173 ASN A O 1
ATOM 1311 N N . ALA A 1 174 ? 15.455 4.667 11.298 1.00 84.19 174 ALA A N 1
ATOM 1312 C CA . ALA A 1 174 ? 15.590 3.436 10.518 1.00 84.19 174 ALA A CA 1
ATOM 1313 C C . ALA A 1 174 ? 16.017 3.684 9.063 1.00 84.19 174 ALA A C 1
ATOM 1315 O O . ALA A 1 174 ? 16.474 2.748 8.401 1.00 84.19 174 ALA A O 1
ATOM 1316 N N . GLN A 1 175 ? 15.916 4.924 8.579 1.00 86.19 175 GLN A N 1
ATOM 1317 C CA . GLN A 1 175 ? 16.120 5.275 7.177 1.00 86.19 175 GLN A CA 1
ATOM 1318 C C . GLN A 1 175 ? 17.489 4.820 6.629 1.00 86.19 175 GLN A C 1
ATOM 1320 O O . GLN A 1 175 ? 17.486 4.083 5.644 1.00 86.19 175 GLN A O 1
ATOM 1325 N N . PRO A 1 176 ? 18.643 5.047 7.297 1.00 90.12 176 PRO A N 1
ATOM 1326 C CA . PRO A 1 176 ? 19.934 4.561 6.800 1.00 90.12 176 PRO A CA 1
ATOM 1327 C C . PRO A 1 176 ? 20.021 3.038 6.645 1.00 90.12 176 PRO A C 1
ATOM 1329 O O . PRO A 1 176 ? 20.822 2.530 5.860 1.00 90.12 176 PRO A O 1
ATOM 1332 N N . ARG A 1 177 ? 19.255 2.268 7.433 1.00 86.69 177 ARG A N 1
ATOM 1333 C CA . ARG A 1 177 ? 19.210 0.802 7.293 1.00 86.69 177 ARG A CA 1
ATOM 1334 C C . ARG A 1 177 ? 18.393 0.399 6.068 1.00 86.69 177 ARG A C 1
ATOM 1336 O O . ARG A 1 177 ? 18.808 -0.521 5.368 1.00 86.69 177 ARG A O 1
ATOM 1343 N N . LEU A 1 178 ? 17.276 1.083 5.819 1.00 87.75 178 LEU A N 1
ATOM 1344 C CA . LEU A 1 178 ? 16.435 0.865 4.641 1.00 87.75 178 LEU A CA 1
ATOM 1345 C C . LEU A 1 178 ? 17.173 1.259 3.356 1.00 87.75 178 LEU A C 1
ATOM 1347 O O . LEU A 1 178 ? 17.187 0.473 2.414 1.00 87.75 178 LEU A O 1
ATOM 1351 N N . GLU A 1 179 ? 17.865 2.400 3.354 1.00 91.12 179 GLU A N 1
ATOM 1352 C CA . GLU A 1 179 ? 18.715 2.859 2.245 1.00 91.12 179 GLU A CA 1
ATOM 1353 C C . GLU A 1 179 ? 19.799 1.821 1.913 1.00 91.12 179 GLU A C 1
ATOM 1355 O O . GLU A 1 179 ? 19.889 1.337 0.790 1.00 91.12 179 GLU A O 1
ATOM 1360 N N . ARG A 1 180 ? 20.542 1.328 2.913 1.00 90.88 180 ARG A N 1
ATOM 1361 C CA . ARG A 1 180 ? 21.526 0.255 2.671 1.00 90.88 180 ARG A CA 1
ATOM 1362 C C . ARG A 1 180 ? 20.899 -1.035 2.141 1.00 90.88 180 ARG A C 1
ATOM 1364 O O . ARG A 1 180 ? 21.544 -1.762 1.388 1.00 90.88 180 ARG A O 1
ATOM 1371 N N . ALA A 1 181 ? 19.684 -1.377 2.565 1.00 88.69 181 ALA A N 1
ATOM 1372 C CA . ALA A 1 181 ? 19.001 -2.567 2.069 1.00 88.69 181 ALA A CA 1
ATOM 1373 C C . ALA A 1 181 ? 18.580 -2.401 0.601 1.00 88.69 181 ALA A C 1
ATOM 1375 O O . ALA A 1 181 ? 18.819 -3.315 -0.191 1.00 88.69 181 ALA A O 1
ATOM 1376 N N . ILE A 1 182 ? 18.011 -1.247 0.235 1.00 91.44 182 ILE A N 1
ATOM 1377 C CA . ILE A 1 182 ? 17.572 -0.977 -1.137 1.00 91.44 182 ILE A CA 1
ATOM 1378 C C . ILE A 1 182 ? 18.760 -0.810 -2.092 1.00 91.44 182 ILE A C 1
ATOM 1380 O O . ILE A 1 182 ? 18.711 -1.345 -3.195 1.00 91.44 182 ILE A O 1
ATOM 1384 N N . ASP A 1 183 ? 19.863 -0.205 -1.642 1.00 92.12 183 ASP A N 1
ATOM 1385 C CA . ASP A 1 183 ? 21.106 -0.089 -2.414 1.00 92.12 183 ASP A CA 1
ATOM 1386 C C . ASP A 1 183 ? 21.719 -1.458 -2.709 1.00 92.12 183 ASP A C 1
ATOM 1388 O O . ASP A 1 183 ? 22.082 -1.748 -3.848 1.00 92.12 183 ASP A O 1
ATOM 1392 N N . ARG A 1 184 ? 21.794 -2.343 -1.703 1.00 90.50 184 ARG A N 1
ATOM 1393 C CA . ARG A 1 184 ? 22.262 -3.724 -1.912 1.00 90.50 184 ARG A CA 1
ATOM 1394 C C . ARG A 1 184 ? 21.380 -4.466 -2.902 1.00 90.50 184 ARG A C 1
ATOM 1396 O O . ARG A 1 184 ? 21.899 -5.225 -3.714 1.00 90.50 184 ARG A O 1
ATOM 1403 N N . PHE A 1 185 ? 20.066 -4.262 -2.833 1.00 92.00 185 PHE A N 1
ATOM 1404 C CA . PHE A 1 185 ? 19.155 -4.903 -3.767 1.00 92.00 185 PHE A CA 1
ATOM 1405 C C . PHE A 1 185 ? 19.324 -4.360 -5.190 1.00 92.00 185 PHE A C 1
ATOM 1407 O O . PHE A 1 185 ? 19.439 -5.146 -6.123 1.00 92.00 185 PHE A O 1
ATOM 1414 N N . ALA A 1 186 ? 19.432 -3.041 -5.358 1.00 91.75 186 ALA A N 1
ATOM 1415 C CA . ALA A 1 186 ? 19.683 -2.418 -6.653 1.00 91.75 186 ALA A CA 1
ATOM 1416 C C . ALA A 1 186 ? 21.022 -2.855 -7.263 1.00 91.75 186 ALA A C 1
ATOM 1418 O O . ALA A 1 186 ? 21.070 -3.167 -8.448 1.00 91.75 186 ALA A O 1
ATOM 1419 N N . ALA A 1 187 ? 22.088 -2.927 -6.462 1.00 91.06 187 ALA A N 1
ATOM 1420 C CA . ALA A 1 187 ? 23.398 -3.397 -6.908 1.00 91.06 187 ALA A CA 1
ATOM 1421 C C . ALA A 1 187 ? 23.380 -4.878 -7.311 1.00 91.06 187 ALA A C 1
ATOM 1423 O O . ALA A 1 187 ? 24.055 -5.265 -8.254 1.00 91.06 187 ALA A O 1
ATOM 1424 N N . TRP A 1 188 ? 22.593 -5.706 -6.620 1.00 89.12 188 TRP A N 1
ATOM 1425 C CA . TRP A 1 188 ? 22.441 -7.125 -6.945 1.00 89.12 188 TRP A CA 1
ATOM 1426 C C . TRP A 1 188 ? 21.702 -7.363 -8.274 1.00 89.12 188 TRP A C 1
ATOM 1428 O O . TRP A 1 188 ? 21.874 -8.408 -8.893 1.00 89.12 188 TRP A O 1
ATOM 1438 N N . LEU A 1 189 ? 20.873 -6.407 -8.699 1.00 89.12 189 LEU A N 1
ATOM 1439 C CA . LEU A 1 189 ? 20.128 -6.465 -9.956 1.00 89.12 189 LEU A CA 1
ATOM 1440 C C . LEU A 1 189 ? 20.963 -6.058 -11.187 1.00 89.12 189 LEU A C 1
ATOM 1442 O O . LEU A 1 189 ? 20.473 -6.221 -12.301 1.00 89.12 189 LEU A O 1
ATOM 1446 N N . GLN A 1 190 ? 22.163 -5.492 -11.014 1.00 87.31 190 GLN A N 1
ATOM 1447 C CA . GLN A 1 190 ? 23.062 -5.097 -12.114 1.00 87.31 190 GLN A CA 1
ATOM 1448 C C . GLN A 1 190 ? 23.902 -6.277 -12.607 1.00 87.31 190 GLN A C 1
ATOM 1450 O O . GLN A 1 190 ? 24.101 -6.355 -13.840 1.00 87.31 190 GLN A O 1
#

Radius of gyration: 18.13 Å; Cα contacts (8 Å, |Δi|>4): 319; chains: 1; bounding box: 46×38×47 Å

Mean predicted aligned error: 4.56 Å

Secondary structure (DSSP, 8-state):
----EEEEETTTEEEEEES--GGG--EEEEEEEEEETTEEEEEEEE----SSTTHHHHHHHHHHHHHHHHHHHHHHHHHSTTPEEEEEEEEEEES--HHHHHHHHHSHHHHTTTS-TTSSTTPPEEEE-SSEEEEEETTTTEEEEEEEEEETTEEEEEEEEEEEEPTT------HHHHHHHHHHHHHHT-

Nearest PDB structures (foldseek):
  3otl-assembly1_B  TM=6.030E-01  e=2.471E-03  Rhizobium johnstonii 3841
  5mmu-assembly1_A  TM=5.461E-01  e=4.301E-02  Malus domestica
  2m47-assembly1_A  TM=4.466E-01  e=1.159E-01  Corynebacterium glutamicum ATCC 13032
  1y8c-assembly1_A  TM=5.501E-01  e=2.266E+00  Clostridium acetobutylicum ATCC 824
  1ul7-assembly1_A  TM=4.616E-01  e=6.859E+00  Mus musculus

Sequence (190 aa):
MDIPVVESEPGKTFVTAGDDGPDGMPYLMGITIEKDGGDTVMRLVNSGFPEDPKRDAGFSGTVSGWAHALTTMQVWLEQHPMRTRHHDPVVQPVPHTAEQLRPFYATVAGRAKWMPPDTVHTSQLLCDSGSEILLAYPGLDGTIALRSLAWPGGRMIGLDRSVWLDAGSTAGNAQPRLERAIDRFAAWLQ

Solvent-accessible surface area (backbone atoms only — not comparable to full-atom values): 10840 Å² total; per-residue (Å²): 132,88,78,47,73,80,44,77,42,94,86,37,38,41,28,36,47,48,65,75,30,72,97,62,30,51,30,39,41,38,40,40,41,46,77,57,89,96,45,77,47,74,49,79,46,78,56,46,71,62,94,52,91,60,27,64,60,53,51,52,51,51,54,33,52,47,53,50,51,52,52,54,49,49,51,34,64,76,75,41,66,94,40,52,77,47,78,52,78,45,74,47,76,42,101,60,54,42,76,77,46,32,60,41,64,80,34,48,74,32,21,55,75,40,40,58,95,93,52,56,37,84,42,55,79,76,45,75,57,74,42,36,38,31,28,43,25,84,94,57,57,33,35,37,34,42,36,47,42,86,44,97,94,53,23,26,42,34,44,35,40,37,32,52,37,58,92,92,60,75,94,65,90,54,59,72,60,51,49,54,31,52,50,47,42,53,61,72,73,108

Foldseek 3Di:
DDFDWPDDDPQAKTKTWDQCDPVSHTKMWIWGWDDDPPDIDIDIDIDRADPDPCSVVVVLVVVVVVQVVVLQVVLCVPPPDPFDKDKAKDKDFAQDDLQRCCVLPV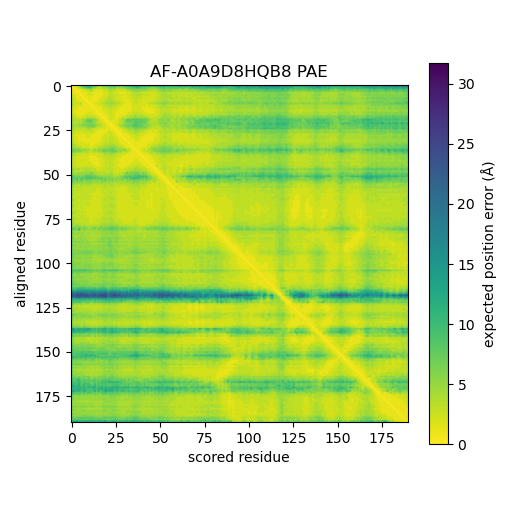ALVSVPQQPDPVWFSPFDWRDDSSQKTKGDTVVAQWIWMWGWADDVPHIMIMIMIMHTDDPPDDSPPCRVVRVSSRVSVRVVND

pLDDT: mean 90.91, std 6.36, range [64.38, 98.25]